Protein AF-A0A5C7JJX2-F1 (afdb_monomer)

Foldseek 3Di:
DLDFDPPLDDQDDWPWAFPFPPDAQPFDKAWFKFFDDWDWDQDPPPPRWIWIWTWIAGPVGGITITIQTQADPVDPCNVSSVVLSLSQLLLVLVQQVQDNVQSVPQDDLDPVRSSVSSVVSRPGRPWTKMAGWAAEPVSGTGGDSGPQRIHTHDPPDDDPRDYDPPPHHYNDDDPPDPDDDDDDDDDPPRD

Mean predicted aligned error: 11.62 Å

Solvent-accessible surface area (backbone atoms only — not comparable to full-atom values): 11876 Å² total; per-residue (Å²): 129,90,77,86,61,91,77,69,84,78,89,74,77,66,74,26,68,50,85,42,77,92,63,76,65,69,51,45,75,47,60,62,21,32,54,76,50,76,45,80,45,73,39,88,87,75,74,82,42,44,29,43,38,40,35,33,33,36,87,86,69,52,43,42,41,48,43,48,58,61,60,59,82,90,43,96,58,23,68,62,49,45,52,53,49,49,53,51,52,40,57,55,42,46,49,36,74,34,50,72,64,60,55,69,67,60,68,49,95,42,73,67,48,35,53,50,48,57,56,65,59,58,78,46,56,83,46,32,24,29,39,38,32,32,30,33,70,84,57,46,43,24,68,56,95,54,81,77,32,63,45,62,49,51,91,97,58,83,79,86,70,79,84,60,98,76,52,53,47,76,74,75,77,80,87,86,70,98,76,81,86,76,95,77,83,84,79,82,88,79,124

Sequence (191 aa):
MFSVNQEVSFEGRTSNIIDAPRVEANKGIFMNCSLKKVIWEESKEGSGNYVLNFYFEDSEGNTFKHTEWQPDPARDDFEKKFNNMNLRVGHILTKFGVSEAACKSNKGATLQEFMQNYISLLTDYSQKVNLKITLNDKNYSVFTPYLGFIEKYEEGKTSNLRVGNKEKIKSTKADSNPADLGSSAIPESIL

Structure (mmCIF, N/CA/C/O backbone):
data_AF-A0A5C7JJX2-F1
#
_entry.id   AF-A0A5C7JJX2-F1
#
loop_
_atom_site.group_PDB
_atom_site.id
_atom_site.type_symbol
_atom_site.label_atom_id
_atom_site.label_alt_id
_atom_site.label_comp_id
_atom_site.label_asym_id
_atom_site.label_entity_id
_atom_site.label_seq_id
_atom_site.pdbx_PDB_ins_code
_atom_site.Cartn_x
_atom_site.Cartn_y
_atom_site.Cartn_z
_atom_site.occupancy
_atom_site.B_iso_or_equiv
_atom_site.auth_seq_id
_atom_site.auth_comp_id
_atom_site.auth_asym_id
_atom_site.auth_atom_id
_atom_site.pdbx_PDB_model_num
ATOM 1 N N . MET A 1 1 ? -12.666 4.882 -9.731 1.00 35.28 1 MET A N 1
ATOM 2 C CA . MET A 1 1 ? -12.963 3.857 -8.702 1.00 35.28 1 MET A CA 1
ATOM 3 C C . MET A 1 1 ? -12.349 2.566 -9.205 1.00 35.28 1 MET A C 1
ATOM 5 O O . MET A 1 1 ? -12.808 2.059 -10.222 1.00 35.28 1 MET A O 1
ATOM 9 N N . PHE A 1 2 ? -11.287 2.068 -8.566 1.00 38.12 2 PHE A N 1
ATOM 10 C CA . PHE A 1 2 ? -10.757 0.744 -8.894 1.00 38.12 2 PHE A CA 1
ATOM 11 C C . PHE A 1 2 ? -11.862 -0.285 -8.636 1.00 38.12 2 PHE A C 1
ATOM 13 O O . PHE A 1 2 ? -12.294 -0.446 -7.494 1.00 38.12 2 PHE A O 1
ATOM 20 N N . SER A 1 3 ? -12.382 -0.897 -9.702 1.00 33.06 3 SER A N 1
ATOM 21 C CA . SER A 1 3 ? -13.458 -1.880 -9.584 1.00 33.06 3 SER A CA 1
ATOM 22 C C . SER A 1 3 ? -12.931 -3.134 -8.896 1.00 33.06 3 SER A C 1
ATOM 24 O O . SER A 1 3 ? -11.864 -3.645 -9.236 1.00 33.06 3 SER A O 1
ATOM 26 N N . VAL A 1 4 ? -13.680 -3.614 -7.906 1.00 36.03 4 VAL A N 1
ATOM 27 C CA . VAL A 1 4 ? -13.399 -4.863 -7.198 1.00 36.03 4 VAL A CA 1
ATOM 28 C C . VAL A 1 4 ? -13.898 -6.006 -8.078 1.00 36.03 4 VAL A C 1
ATOM 30 O O . VAL A 1 4 ? -15.042 -6.425 -7.952 1.00 36.03 4 VAL A O 1
ATOM 33 N N . ASN A 1 5 ? -13.061 -6.493 -8.992 1.00 35.38 5 ASN A N 1
ATOM 34 C CA . ASN A 1 5 ? -13.331 -7.747 -9.694 1.00 35.38 5 ASN A CA 1
ATOM 35 C C . ASN A 1 5 ? -12.585 -8.880 -8.989 1.00 35.38 5 ASN A C 1
ATOM 37 O O . ASN A 1 5 ? -11.377 -8.805 -8.776 1.00 35.38 5 ASN A O 1
ATOM 41 N N . GLN A 1 6 ? -13.303 -9.953 -8.652 1.00 39.50 6 GLN A N 1
ATOM 42 C CA . GLN A 1 6 ? -12.719 -11.200 -8.136 1.00 39.50 6 GLN A CA 1
ATOM 43 C C . GLN A 1 6 ? -11.807 -11.909 -9.160 1.00 39.50 6 GLN A C 1
ATOM 45 O O . GLN A 1 6 ? -11.144 -12.880 -8.813 1.00 39.50 6 GLN A O 1
ATOM 50 N N . GLU A 1 7 ? -11.722 -11.410 -10.397 1.00 35.69 7 GLU A N 1
ATOM 51 C CA . GLU A 1 7 ? -10.922 -11.971 -11.496 1.00 35.69 7 GLU A CA 1
ATOM 52 C C . GLU A 1 7 ? -9.460 -11.496 -11.534 1.00 35.69 7 GLU A C 1
ATOM 54 O O . GLU A 1 7 ? -8.774 -11.631 -12.547 1.00 35.69 7 GLU A O 1
ATOM 59 N N . VAL A 1 8 ? -8.922 -10.976 -10.429 1.00 39.00 8 VAL A N 1
ATOM 60 C CA . VAL A 1 8 ? -7.468 -10.810 -10.310 1.00 39.00 8 VAL A CA 1
ATOM 61 C C . VAL A 1 8 ? -6.863 -12.179 -9.990 1.00 39.00 8 VAL A C 1
ATOM 63 O O . VAL A 1 8 ? -6.627 -12.519 -8.833 1.00 39.00 8 VAL A O 1
ATOM 66 N N . SER A 1 9 ? -6.653 -13.013 -11.010 1.00 33.47 9 SER A N 1
ATOM 67 C CA . SER A 1 9 ? -5.954 -14.294 -10.840 1.00 33.47 9 SER A CA 1
ATOM 68 C C . SER A 1 9 ? -4.536 -14.027 -10.324 1.00 33.47 9 SER A C 1
ATOM 70 O O . SER A 1 9 ? -3.784 -13.263 -10.941 1.00 33.47 9 SER A O 1
ATOM 72 N N . PHE A 1 10 ? -4.190 -14.636 -9.194 1.00 43.66 10 PHE A N 1
ATOM 73 C CA . PHE A 1 10 ? -2.963 -14.364 -8.461 1.00 43.66 10 PHE A CA 1
ATOM 74 C C . PHE A 1 10 ? -2.176 -15.651 -8.194 1.00 43.66 10 PHE A C 1
ATOM 76 O O . PHE A 1 10 ? -2.696 -16.589 -7.599 1.00 43.66 10 PHE A O 1
ATOM 83 N N . GLU A 1 11 ? -0.900 -15.618 -8.584 1.00 34.59 11 GLU A N 1
ATOM 84 C CA . GLU A 1 11 ? 0.168 -16.570 -8.232 1.00 34.59 11 GLU A CA 1
ATOM 85 C C . GLU A 1 11 ? 1.455 -15.808 -7.838 1.00 34.59 11 GLU A C 1
ATOM 87 O O . GLU A 1 11 ? 2.580 -16.185 -8.178 1.00 34.59 11 GLU A O 1
ATOM 92 N N . GLY A 1 12 ? 1.312 -14.642 -7.201 1.00 32.97 12 GLY A N 1
ATOM 93 C CA . GLY A 1 12 ? 2.442 -13.904 -6.631 1.00 32.97 12 GLY A CA 1
ATOM 94 C C . GLY A 1 12 ? 2.775 -14.411 -5.226 1.00 32.97 12 GLY A C 1
ATOM 95 O O . GLY A 1 12 ? 1.918 -14.933 -4.520 1.00 32.97 12 GLY A O 1
ATOM 96 N N . ARG A 1 13 ? 4.020 -14.255 -4.779 1.00 36.66 13 ARG A N 1
ATOM 97 C CA . ARG A 1 13 ? 4.344 -14.401 -3.355 1.00 36.66 13 ARG A CA 1
ATOM 98 C C . ARG A 1 13 ? 4.099 -13.051 -2.693 1.00 36.66 13 ARG A C 1
ATOM 100 O O . ARG A 1 13 ? 4.695 -12.070 -3.102 1.00 36.66 13 ARG A O 1
ATOM 107 N N . THR A 1 14 ? 3.237 -12.997 -1.686 1.00 40.31 14 THR A N 1
ATOM 108 C CA . THR A 1 14 ? 3.192 -11.887 -0.726 1.00 40.31 14 THR A CA 1
ATOM 109 C C . THR A 1 14 ? 3.694 -12.430 0.606 1.00 40.31 14 THR A C 1
ATOM 111 O O . THR A 1 14 ? 2.952 -13.129 1.302 1.00 40.31 14 THR A O 1
ATOM 114 N N . SER A 1 15 ? 4.957 -12.181 0.960 1.00 41.41 15 SER A N 1
ATOM 115 C CA . SER A 1 15 ? 5.401 -12.368 2.346 1.00 41.41 15 SER A CA 1
ATOM 116 C C . SER A 1 15 ? 4.928 -11.153 3.164 1.00 41.41 15 SER A C 1
ATOM 118 O O . SER A 1 15 ? 5.456 -10.045 3.090 1.00 41.41 15 SER A O 1
ATOM 120 N N . ASN A 1 16 ? 3.818 -11.352 3.874 1.00 49.94 16 ASN A N 1
ATOM 121 C CA . ASN A 1 16 ? 3.178 -10.359 4.736 1.00 49.94 16 ASN A CA 1
ATOM 122 C C . ASN A 1 16 ? 3.460 -10.749 6.190 1.00 49.94 16 ASN A C 1
ATOM 124 O O . ASN A 1 16 ? 2.561 -11.193 6.897 1.00 49.94 16 ASN A O 1
ATOM 128 N N . ILE A 1 17 ? 4.727 -10.708 6.613 1.00 45.25 17 ILE A N 1
ATOM 129 C CA . ILE A 1 17 ? 5.073 -10.995 8.011 1.00 45.25 17 ILE A CA 1
ATOM 130 C C . ILE A 1 17 ? 4.806 -9.734 8.834 1.00 45.25 17 ILE A C 1
ATOM 132 O O . ILE A 1 17 ? 5.442 -8.700 8.620 1.00 45.25 17 ILE A O 1
ATOM 136 N N . ILE A 1 18 ? 3.843 -9.841 9.747 1.00 51.56 18 ILE A N 1
ATOM 137 C CA . ILE A 1 18 ? 3.532 -8.855 10.782 1.00 51.56 18 ILE A CA 1
ATOM 138 C C . ILE A 1 18 ? 4.560 -9.040 11.909 1.00 51.56 18 ILE A C 1
ATOM 140 O O . ILE A 1 18 ? 4.567 -10.093 12.542 1.00 51.56 18 ILE A O 1
ATOM 144 N N . ASP A 1 19 ? 5.403 -8.038 12.180 1.00 44.12 19 ASP A N 1
ATOM 145 C CA . ASP A 1 19 ? 6.306 -8.006 13.351 1.00 44.12 19 ASP A CA 1
ATOM 146 C C . ASP A 1 19 ? 5.550 -7.577 14.630 1.00 44.12 19 ASP A C 1
ATOM 148 O O . ASP A 1 19 ? 6.046 -6.819 15.463 1.00 44.12 19 ASP A O 1
ATOM 152 N N . ALA A 1 20 ? 4.313 -8.048 14.797 1.00 38.19 20 ALA A N 1
ATOM 153 C CA . ALA A 1 20 ? 3.607 -7.922 16.064 1.00 38.19 20 ALA A CA 1
ATOM 154 C C . ALA A 1 20 ? 4.164 -8.978 17.034 1.00 38.19 20 ALA A C 1
ATOM 156 O O . ALA A 1 20 ? 4.522 -10.080 16.592 1.00 38.19 20 ALA A O 1
ATOM 157 N N . PRO A 1 21 ? 4.227 -8.702 18.355 1.00 32.38 21 PRO A N 1
ATOM 158 C CA . PRO A 1 21 ? 4.438 -9.761 19.333 1.00 32.38 21 PRO A CA 1
ATOM 159 C C . PRO A 1 21 ? 3.463 -10.890 19.012 1.00 32.38 21 PRO A C 1
ATOM 161 O O . PRO A 1 21 ? 2.348 -10.629 18.571 1.00 32.38 21 PRO A O 1
ATOM 164 N N . ARG A 1 22 ? 3.939 -12.128 19.165 1.00 35.62 22 ARG A N 1
ATOM 165 C CA . ARG A 1 22 ? 3.340 -13.408 18.753 1.00 35.62 22 ARG A CA 1
ATOM 166 C C . ARG A 1 22 ? 2.010 -13.702 19.476 1.00 35.62 22 ARG A C 1
ATOM 168 O O . ARG A 1 22 ? 1.851 -14.745 20.097 1.00 35.62 22 ARG A O 1
ATOM 175 N N . VAL A 1 23 ? 1.088 -12.751 19.426 1.00 35.72 23 VAL A N 1
ATOM 176 C CA . VAL A 1 23 ? -0.303 -12.818 19.829 1.00 35.72 23 VAL A CA 1
ATOM 177 C C . VAL A 1 23 ? -0.996 -13.542 18.688 1.00 35.72 23 VAL A C 1
ATOM 179 O O . VAL A 1 23 ? -0.843 -13.189 17.519 1.00 35.72 23 VAL A O 1
ATOM 182 N N . GLU A 1 24 ? -1.643 -14.642 19.033 1.00 39.19 24 GLU A N 1
ATOM 183 C CA . GLU A 1 24 ? -2.369 -15.526 18.133 1.00 39.19 24 GLU A CA 1
ATOM 184 C C . GLU A 1 24 ? -3.070 -14.776 16.992 1.00 39.19 24 GLU A C 1
ATOM 186 O O . GLU A 1 24 ? -3.831 -13.853 17.236 1.00 39.19 24 GLU A O 1
ATOM 191 N N . ALA A 1 25 ? -2.815 -15.195 15.748 1.00 50.66 25 ALA A N 1
ATOM 192 C CA . ALA A 1 25 ? -3.714 -15.085 14.596 1.00 50.66 25 ALA A CA 1
ATOM 193 C C . ALA A 1 25 ? -4.746 -13.930 14.622 1.00 50.66 25 ALA A C 1
ATOM 195 O O . ALA A 1 25 ? -5.950 -14.179 14.504 1.00 50.66 25 ALA A O 1
ATOM 196 N N . ASN A 1 26 ? -4.299 -12.671 14.726 1.00 65.25 26 ASN A N 1
ATOM 197 C CA . ASN A 1 26 ? -5.197 -11.515 14.694 1.00 65.25 26 ASN A CA 1
ATOM 198 C C . ASN A 1 26 ? -5.691 -11.255 13.257 1.00 65.25 26 ASN A C 1
ATOM 200 O O . ASN A 1 26 ? -5.262 -10.326 12.572 1.00 65.25 26 ASN A O 1
ATOM 204 N N . LYS A 1 27 ? -6.581 -12.122 12.768 1.00 78.81 27 LYS A N 1
ATOM 205 C CA . LYS A 1 27 ? -7.443 -11.818 11.624 1.00 78.81 27 LYS A CA 1
ATOM 206 C C . LYS A 1 27 ? -8.480 -10.798 12.072 1.00 78.81 27 LYS A C 1
ATOM 208 O O . LYS A 1 27 ? -9.017 -10.906 13.172 1.00 78.81 27 LYS A O 1
ATOM 213 N N . GLY A 1 28 ? -8.824 -9.855 11.212 1.00 85.94 28 GLY A N 1
ATOM 214 C CA . GLY A 1 28 ? -9.792 -8.839 11.588 1.00 85.94 28 GLY A CA 1
ATOM 215 C C . GLY A 1 28 ? -9.695 -7.577 10.761 1.00 85.94 28 GLY A C 1
ATOM 216 O O . GLY A 1 28 ? -8.992 -7.511 9.751 1.00 85.94 28 GLY A O 1
ATOM 217 N N . ILE A 1 29 ? -10.451 -6.587 11.215 1.00 88.94 29 ILE A N 1
ATOM 218 C CA . ILE A 1 29 ? -10.392 -5.223 10.713 1.00 88.94 29 ILE A CA 1
ATOM 219 C C . ILE A 1 29 ? -9.746 -4.389 11.808 1.00 88.94 29 ILE A C 1
ATOM 221 O O . ILE A 1 29 ? -10.285 -4.293 12.907 1.00 88.94 29 ILE A O 1
ATOM 225 N N . PHE A 1 30 ? -8.607 -3.797 11.489 1.00 90.62 30 PHE A N 1
ATOM 226 C CA . PHE A 1 30 ? -7.881 -2.889 12.362 1.00 90.62 30 PHE A CA 1
ATOM 227 C C . PHE A 1 30 ? -8.216 -1.481 11.925 1.00 90.62 30 PHE A C 1
ATOM 229 O O . PHE A 1 30 ? -8.070 -1.139 10.752 1.00 90.62 30 PHE A O 1
ATOM 236 N N . MET A 1 31 ? -8.753 -0.696 12.845 1.00 90.94 31 MET A N 1
ATOM 237 C CA . MET A 1 31 ? -9.234 0.643 12.539 1.00 90.94 31 MET A CA 1
ATOM 238 C C . MET A 1 31 ? -8.182 1.687 12.892 1.00 90.94 31 MET A C 1
ATOM 240 O O . MET A 1 31 ? -7.311 1.440 13.723 1.00 90.94 31 MET A O 1
ATOM 244 N N . ASN A 1 32 ? -8.316 2.885 12.310 1.00 94.00 32 ASN A N 1
ATOM 245 C CA . ASN A 1 32 ? -7.552 4.062 12.740 1.00 94.00 32 ASN A CA 1
ATOM 246 C C . ASN A 1 32 ? -6.019 3.882 12.606 1.00 94.00 32 ASN A C 1
ATOM 248 O O . ASN A 1 32 ? -5.246 4.459 13.372 1.00 94.00 32 ASN A O 1
ATOM 252 N N . CYS A 1 33 ? -5.570 3.096 11.626 1.00 94.31 33 CYS A N 1
ATOM 253 C CA . CYS A 1 33 ? -4.156 2.847 11.372 1.00 94.31 33 CYS A CA 1
ATOM 254 C C . CYS A 1 33 ? -3.515 4.023 10.628 1.00 94.31 33 CYS A C 1
ATOM 256 O O . CYS A 1 33 ? -4.116 4.604 9.724 1.00 94.31 33 CYS A O 1
ATOM 258 N N . SER A 1 34 ? -2.271 4.344 10.969 1.00 96.06 34 SER A N 1
ATOM 259 C CA . SER A 1 34 ? -1.465 5.375 10.307 1.00 96.06 34 SER A CA 1
ATOM 260 C C . SER A 1 34 ? -0.361 4.725 9.480 1.00 96.06 34 SER A C 1
ATOM 262 O O . SER A 1 34 ? 0.280 3.786 9.950 1.00 96.06 34 SER A O 1
ATOM 264 N N . LEU A 1 35 ? -0.104 5.234 8.273 1.00 96.38 35 LEU A N 1
ATOM 265 C CA . LEU A 1 35 ? 1.073 4.847 7.493 1.00 96.38 35 LEU A CA 1
ATOM 266 C C . LEU A 1 35 ? 2.301 5.546 8.082 1.00 96.38 35 LEU A C 1
ATOM 268 O O . LEU A 1 35 ? 2.371 6.769 8.119 1.00 96.38 35 LEU A O 1
ATOM 272 N N . LYS A 1 36 ? 3.269 4.770 8.560 1.00 94.25 36 LYS A N 1
ATOM 273 C CA . LYS A 1 36 ? 4.484 5.279 9.208 1.00 94.25 36 LYS A CA 1
ATOM 274 C C . LYS A 1 36 ? 5.634 5.444 8.235 1.00 94.25 36 LYS A C 1
ATOM 276 O O . LYS A 1 36 ? 6.437 6.360 8.381 1.00 94.25 36 LYS A O 1
ATOM 281 N N . LYS A 1 37 ? 5.755 4.519 7.282 1.00 93.25 37 LYS A N 1
ATOM 282 C CA . LYS A 1 37 ? 6.895 4.477 6.368 1.00 93.25 37 LYS A CA 1
ATOM 283 C C . LYS A 1 37 ? 6.565 3.691 5.107 1.00 93.25 37 LYS A C 1
ATOM 285 O O . LYS A 1 37 ? 5.868 2.680 5.180 1.00 93.25 37 LYS A O 1
ATOM 290 N N . VAL A 1 38 ? 7.128 4.124 3.983 1.00 94.44 38 VAL A N 1
ATOM 291 C CA . VAL A 1 38 ? 7.195 3.342 2.744 1.00 94.44 38 VAL A CA 1
ATOM 292 C C . VAL A 1 38 ? 8.653 3.232 2.315 1.00 94.44 38 VAL A C 1
ATOM 294 O O . VAL A 1 38 ? 9.380 4.223 2.360 1.00 94.44 38 VAL A O 1
ATOM 297 N N . ILE A 1 39 ? 9.106 2.029 1.963 1.00 91.81 39 ILE A N 1
ATOM 298 C CA . ILE A 1 39 ? 10.506 1.767 1.603 1.00 91.81 39 ILE A CA 1
ATOM 299 C C . ILE A 1 39 ? 10.564 0.884 0.369 1.00 91.81 39 ILE A C 1
ATOM 301 O O . ILE A 1 39 ? 9.915 -0.157 0.334 1.00 91.81 39 ILE A O 1
ATOM 305 N N . TRP A 1 40 ? 11.393 1.278 -0.594 1.00 91.25 40 TRP A N 1
ATOM 306 C CA . TRP A 1 40 ? 11.880 0.398 -1.649 1.00 91.25 40 TRP A CA 1
ATOM 307 C C . TRP A 1 40 ? 13.267 -0.120 -1.265 1.00 91.25 40 TRP A C 1
ATOM 309 O O . TRP A 1 40 ? 14.201 0.674 -1.139 1.00 91.25 40 TRP A O 1
ATOM 319 N N . GLU A 1 41 ? 13.400 -1.422 -1.028 1.00 89.56 41 GLU A N 1
ATOM 320 C CA . GLU A 1 41 ? 14.656 -2.042 -0.587 1.00 89.56 41 GLU A CA 1
ATOM 321 C C . GLU A 1 41 ? 14.823 -3.457 -1.143 1.00 89.56 41 GLU A C 1
ATOM 323 O O . GLU A 1 41 ? 13.864 -4.082 -1.592 1.00 89.56 41 GLU A O 1
ATOM 328 N N . GLU A 1 42 ? 16.050 -3.972 -1.108 1.00 87.06 42 GLU A N 1
ATOM 329 C CA . GLU A 1 42 ? 16.319 -5.367 -1.442 1.00 87.06 42 GLU A CA 1
ATOM 330 C C . GLU A 1 42 ? 15.719 -6.301 -0.379 1.00 87.06 42 GLU A C 1
ATOM 332 O O . GLU A 1 42 ? 15.793 -6.053 0.830 1.00 87.06 42 GLU A O 1
ATOM 337 N N . SER A 1 43 ? 15.110 -7.399 -0.824 1.00 81.94 43 SER A N 1
ATOM 338 C CA . SER A 1 43 ? 14.508 -8.382 0.063 1.00 81.94 43 SER A CA 1
ATOM 339 C C . SER A 1 43 ? 15.566 -9.134 0.863 1.00 81.94 43 SER A C 1
ATOM 341 O O . SER A 1 43 ? 16.403 -9.857 0.323 1.00 81.94 43 SER A O 1
ATOM 343 N N . LYS A 1 44 ? 15.440 -9.068 2.189 1.00 71.38 44 LYS A N 1
ATOM 344 C CA . LYS A 1 44 ? 16.280 -9.817 3.137 1.00 71.38 44 LYS A CA 1
ATOM 345 C C . LYS A 1 44 ? 16.019 -11.328 3.130 1.00 71.38 44 LYS A C 1
ATOM 347 O O . LYS A 1 44 ? 16.756 -12.069 3.769 1.00 71.38 44 LYS A O 1
ATOM 352 N N . GLU A 1 45 ? 14.996 -11.799 2.413 1.00 65.75 45 GLU A N 1
ATOM 353 C CA . GLU A 1 45 ? 14.663 -13.228 2.297 1.00 65.75 45 GLU A CA 1
ATOM 354 C C . GLU A 1 45 ? 15.549 -13.978 1.279 1.00 65.75 45 GLU A C 1
ATOM 356 O O . GLU A 1 45 ? 15.261 -15.119 0.925 1.00 65.75 45 GLU A O 1
ATOM 361 N N . GLY A 1 46 ? 16.639 -13.360 0.807 1.00 52.59 46 GLY A N 1
ATOM 362 C CA . GLY A 1 46 ? 17.702 -14.045 0.061 1.00 52.59 46 GLY A CA 1
ATOM 363 C C . GLY A 1 46 ? 17.380 -14.347 -1.403 1.00 52.59 46 GLY A C 1
ATOM 364 O O . GLY A 1 46 ? 18.054 -15.164 -2.018 1.00 52.59 46 GLY A O 1
ATOM 365 N N . SER A 1 47 ? 16.353 -13.705 -1.967 1.00 60.66 47 SER A N 1
ATOM 366 C CA . SER A 1 47 ? 15.957 -13.905 -3.370 1.00 60.66 47 SER A CA 1
ATOM 367 C C . SER A 1 47 ? 16.577 -12.906 -4.356 1.00 60.66 47 SER A C 1
ATOM 369 O O . SER A 1 47 ? 16.338 -13.039 -5.550 1.00 60.66 47 SER A O 1
ATOM 371 N N . GLY A 1 48 ? 17.318 -11.895 -3.878 1.00 61.75 48 GLY A N 1
ATOM 372 C CA . GLY A 1 48 ? 17.872 -10.806 -4.703 1.00 61.75 48 GLY A CA 1
ATOM 373 C C . GLY A 1 48 ? 16.823 -9.857 -5.305 1.00 61.75 48 GLY A C 1
ATOM 374 O O . GLY A 1 48 ? 17.165 -8.928 -6.029 1.00 61.75 48 GLY A O 1
ATOM 375 N N . ASN A 1 49 ? 15.537 -10.080 -5.019 1.00 75.56 49 ASN A N 1
ATOM 376 C CA . ASN A 1 49 ? 14.445 -9.249 -5.516 1.00 75.56 49 ASN A CA 1
ATOM 377 C C . ASN A 1 49 ? 14.241 -8.026 -4.625 1.00 75.56 49 ASN A C 1
ATOM 379 O O . ASN A 1 49 ? 14.355 -8.125 -3.403 1.00 75.56 49 ASN A O 1
ATOM 383 N N . TYR A 1 50 ? 13.846 -6.901 -5.214 1.00 86.00 50 TYR A N 1
ATOM 384 C CA . TYR A 1 50 ? 13.422 -5.731 -4.454 1.00 86.00 50 TYR A CA 1
ATOM 385 C C . TYR A 1 50 ? 11.951 -5.827 -4.032 1.00 86.00 50 TYR A C 1
ATOM 387 O O . TYR A 1 50 ? 11.126 -6.500 -4.662 1.00 86.00 50 TYR A O 1
ATOM 395 N N . VAL A 1 51 ? 11.622 -5.139 -2.943 1.00 88.69 51 VAL A N 1
ATOM 396 C CA . VAL A 1 51 ? 10.278 -5.064 -2.372 1.00 88.69 51 VAL A CA 1
ATOM 397 C C . VAL A 1 51 ? 9.903 -3.628 -2.030 1.00 88.69 51 VAL A C 1
ATOM 399 O O . VAL A 1 51 ? 10.734 -2.840 -1.574 1.00 88.69 51 VAL A O 1
ATOM 402 N N . LEU A 1 52 ? 8.623 -3.305 -2.217 1.00 90.56 52 LEU A N 1
ATOM 403 C CA . LEU A 1 52 ? 8.007 -2.078 -1.728 1.00 90.56 52 LEU A CA 1
ATOM 404 C C . LEU A 1 52 ? 7.226 -2.404 -0.453 1.00 90.56 52 LEU A C 1
ATOM 406 O O . LEU A 1 52 ? 6.180 -3.054 -0.494 1.00 90.56 52 LEU A O 1
ATOM 410 N N . ASN A 1 53 ? 7.751 -1.952 0.680 1.00 91.19 53 ASN A N 1
ATOM 411 C CA . ASN A 1 53 ? 7.179 -2.178 2.000 1.00 91.19 53 ASN A CA 1
ATOM 412 C C . ASN A 1 53 ? 6.363 -0.967 2.450 1.00 91.19 53 ASN A C 1
ATOM 414 O O . ASN A 1 53 ? 6.884 0.146 2.474 1.00 91.19 53 ASN A O 1
ATOM 418 N N . PHE A 1 54 ? 5.126 -1.197 2.885 1.00 93.44 54 PHE A N 1
ATOM 419 C CA . PHE A 1 54 ? 4.281 -0.220 3.570 1.00 93.44 54 PHE A CA 1
ATOM 420 C C . PHE A 1 54 ? 4.141 -0.624 5.036 1.00 93.44 54 PHE A C 1
ATOM 422 O O . PHE A 1 54 ? 3.668 -1.722 5.336 1.00 93.44 54 PHE A O 1
ATOM 429 N N . TYR A 1 55 ? 4.537 0.266 5.941 1.00 92.88 55 TYR A N 1
ATOM 430 C CA . TYR A 1 55 ? 4.482 0.049 7.383 1.00 92.88 55 TYR A CA 1
ATOM 431 C C . TYR A 1 55 ? 3.346 0.860 7.985 1.00 92.88 55 TYR A C 1
ATOM 433 O O . TYR A 1 55 ? 3.352 2.088 7.901 1.00 92.88 55 TYR A O 1
ATOM 441 N N . PHE A 1 56 ? 2.405 0.179 8.623 1.00 94.00 56 PHE A N 1
ATOM 442 C CA . PHE A 1 56 ? 1.282 0.781 9.325 1.00 94.00 56 PHE A CA 1
ATOM 443 C C . PHE A 1 56 ? 1.373 0.510 10.822 1.00 94.00 56 PHE A C 1
ATOM 445 O O . PHE A 1 56 ? 1.988 -0.464 11.248 1.00 94.00 56 PHE A O 1
ATOM 452 N N . GLU A 1 57 ? 0.713 1.349 11.606 1.00 91.38 57 GLU A N 1
ATOM 453 C CA . GLU A 1 57 ? 0.571 1.183 13.051 1.00 91.38 57 GLU A CA 1
ATOM 454 C C . GLU A 1 57 ? -0.837 1.608 13.464 1.00 91.38 57 GLU A C 1
ATOM 456 O O . GLU A 1 57 ? -1.332 2.627 12.970 1.00 91.38 57 GLU A O 1
ATOM 461 N N . ASP A 1 58 ? -1.493 0.846 14.332 1.00 88.88 58 ASP A N 1
ATOM 462 C CA . ASP A 1 58 ? -2.769 1.245 14.930 1.00 88.88 58 ASP A CA 1
ATOM 463 C C . ASP A 1 58 ? -2.583 2.047 16.231 1.00 88.88 58 ASP A C 1
ATOM 465 O O . ASP A 1 58 ? -1.470 2.301 16.688 1.00 88.88 58 ASP A O 1
ATOM 469 N N . SER A 1 59 ? -3.690 2.484 16.834 1.00 83.75 59 SER A N 1
ATOM 470 C CA . SER A 1 59 ? -3.660 3.224 18.103 1.00 83.75 59 SER A CA 1
ATOM 471 C C . SER A 1 59 ? -3.218 2.390 19.309 1.00 83.75 59 SER A C 1
ATOM 473 O O . SER A 1 59 ? -2.944 2.963 20.360 1.00 83.75 59 SER A O 1
ATOM 475 N N . GLU A 1 60 ? -3.174 1.066 19.178 1.00 82.56 60 GLU A N 1
ATOM 476 C CA . GLU A 1 60 ? -2.741 0.134 20.224 1.00 82.56 60 GLU A CA 1
ATOM 477 C C . GLU A 1 60 ? -1.240 -0.190 20.114 1.00 82.56 60 GLU A C 1
ATOM 479 O O . GLU A 1 60 ? -0.691 -0.890 20.963 1.00 82.56 60 GLU A O 1
ATOM 484 N N . GLY A 1 61 ? -0.557 0.348 19.096 1.00 81.06 61 GLY A N 1
ATOM 485 C CA . GLY A 1 61 ? 0.860 0.112 18.834 1.00 81.06 61 GLY A CA 1
ATOM 486 C C . GLY A 1 61 ? 1.139 -1.183 18.067 1.00 81.06 61 GLY A C 1
ATOM 487 O O . GLY A 1 61 ? 2.303 -1.566 17.928 1.00 81.06 61 GLY A O 1
ATOM 488 N N . ASN A 1 62 ? 0.111 -1.861 17.545 1.00 83.75 62 ASN A N 1
ATOM 489 C CA . ASN A 1 62 ? 0.315 -3.003 16.661 1.00 83.75 62 ASN A CA 1
ATOM 490 C C . ASN A 1 62 ? 0.853 -2.503 15.323 1.00 83.75 62 ASN A C 1
ATOM 492 O O . ASN A 1 62 ? 0.300 -1.577 14.727 1.00 83.75 62 ASN A O 1
ATOM 496 N N . THR A 1 63 ? 1.914 -3.139 14.829 1.00 87.06 63 THR A N 1
ATOM 497 C CA . THR A 1 63 ? 2.519 -2.793 13.542 1.00 87.06 63 THR A CA 1
ATOM 498 C C . THR A 1 63 ? 2.109 -3.786 12.465 1.00 87.06 63 THR A C 1
ATOM 500 O O . THR A 1 63 ? 2.013 -4.986 12.709 1.00 87.06 63 THR A O 1
ATOM 503 N N . PHE A 1 64 ? 1.885 -3.293 11.250 1.00 88.44 64 PHE A N 1
ATOM 504 C CA . PHE A 1 64 ? 1.512 -4.101 10.092 1.00 88.44 64 PHE A CA 1
ATOM 505 C C . PHE A 1 64 ? 2.437 -3.778 8.930 1.00 88.44 64 PHE A C 1
ATOM 507 O O . PHE A 1 64 ? 2.699 -2.610 8.645 1.00 88.44 64 PHE A O 1
ATOM 514 N N . LYS A 1 65 ? 2.898 -4.809 8.222 1.00 88.81 65 LYS A N 1
ATOM 515 C CA . LYS A 1 65 ? 3.736 -4.657 7.033 1.00 88.81 65 LYS A CA 1
ATOM 516 C C . LYS A 1 65 ? 3.046 -5.276 5.826 1.00 88.81 65 LYS A C 1
ATOM 518 O O . LYS A 1 65 ? 2.775 -6.478 5.819 1.00 88.81 65 LYS A O 1
ATOM 523 N N . HIS A 1 66 ? 2.766 -4.454 4.820 1.00 89.81 66 HIS A N 1
ATOM 524 C CA . HIS A 1 66 ? 2.316 -4.907 3.505 1.00 89.81 66 HIS A CA 1
ATOM 525 C C . HIS A 1 66 ? 3.490 -4.864 2.535 1.00 89.81 66 HIS A C 1
ATOM 527 O O . HIS A 1 66 ? 4.122 -3.817 2.390 1.00 89.81 66 HIS A O 1
ATOM 533 N N . THR A 1 67 ? 3.765 -5.987 1.877 1.00 88.88 67 THR A N 1
ATOM 534 C CA . THR A 1 67 ? 4.922 -6.139 0.990 1.00 88.88 67 THR A CA 1
ATOM 535 C C . THR A 1 67 ? 4.453 -6.373 -0.441 1.00 88.88 67 THR A C 1
ATOM 537 O O . THR A 1 67 ? 3.811 -7.386 -0.732 1.00 88.88 67 THR A O 1
ATOM 540 N N . GLU A 1 68 ? 4.830 -5.485 -1.355 1.00 89.06 68 GLU A N 1
ATOM 541 C CA . GLU A 1 68 ? 4.704 -5.710 -2.794 1.00 89.06 68 GLU A CA 1
ATOM 542 C C . GLU A 1 68 ? 6.047 -6.154 -3.368 1.00 89.06 68 GLU A C 1
ATOM 544 O O . GLU A 1 68 ? 7.060 -5.470 -3.231 1.00 89.06 68 GLU A O 1
ATOM 549 N N . TRP A 1 69 ? 6.052 -7.325 -3.997 1.00 86.44 69 TRP A N 1
ATOM 550 C CA . TRP A 1 69 ? 7.256 -7.934 -4.545 1.00 86.44 69 TRP A CA 1
ATOM 551 C C . TRP A 1 69 ? 7.451 -7.523 -5.991 1.00 86.44 69 TRP A C 1
ATOM 553 O O . TRP A 1 69 ? 6.507 -7.611 -6.781 1.00 86.44 69 TRP A O 1
ATOM 563 N N . GLN A 1 70 ? 8.684 -7.157 -6.343 1.00 85.94 70 GLN A N 1
ATOM 564 C CA . GLN A 1 70 ? 9.086 -7.022 -7.734 1.00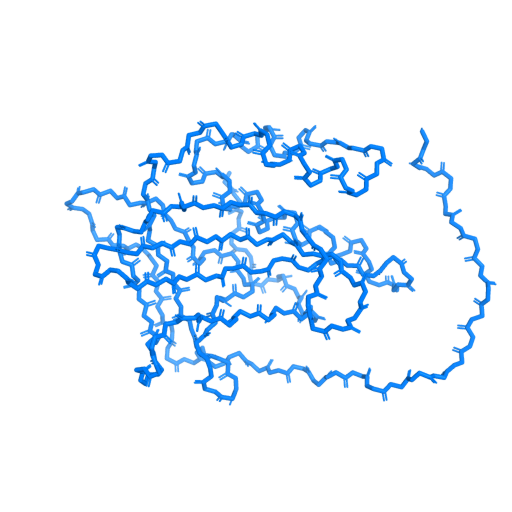 85.94 70 GLN A CA 1
ATOM 565 C C . GLN A 1 70 ? 8.738 -8.308 -8.502 1.00 85.94 70 GLN A C 1
ATOM 567 O O . GLN A 1 70 ? 9.215 -9.386 -8.134 1.00 85.94 70 GLN A O 1
ATOM 572 N N . PRO A 1 71 ? 7.924 -8.224 -9.568 1.00 84.69 71 PRO A N 1
ATOM 573 C CA . PRO A 1 71 ? 7.743 -9.341 -10.477 1.00 84.69 71 PRO A CA 1
ATOM 574 C C . PRO A 1 71 ? 9.054 -9.633 -11.207 1.00 84.69 71 PRO A C 1
ATOM 576 O O . PRO A 1 71 ? 9.751 -8.710 -11.626 1.00 84.69 71 PRO A O 1
ATOM 579 N N . ASP A 1 72 ? 9.364 -10.913 -11.371 1.00 85.56 72 ASP A N 1
ATOM 580 C CA . ASP A 1 72 ? 10.534 -11.367 -12.121 1.00 85.56 72 ASP A CA 1
ATOM 581 C C . ASP A 1 72 ? 10.320 -11.132 -13.633 1.00 85.56 72 ASP A C 1
ATOM 583 O O . ASP A 1 72 ? 9.376 -11.708 -14.190 1.00 85.56 72 ASP A O 1
ATOM 587 N N . PRO A 1 73 ? 11.153 -10.299 -14.294 1.00 85.44 73 PRO A N 1
ATOM 588 C CA . PRO A 1 73 ? 11.041 -10.001 -15.723 1.00 85.44 73 PRO A CA 1
ATOM 589 C C . PRO A 1 73 ? 11.203 -11.215 -16.639 1.00 85.44 73 PRO A C 1
ATOM 591 O O . PRO A 1 73 ? 10.744 -11.167 -17.775 1.00 85.44 73 PRO A O 1
ATOM 594 N N . ALA A 1 74 ? 11.844 -12.290 -16.171 1.00 87.25 74 ALA A N 1
ATOM 595 C CA . ALA A 1 74 ? 12.055 -13.502 -16.959 1.00 87.25 74 ALA A CA 1
ATOM 596 C C . ALA A 1 74 ? 10.816 -14.413 -17.020 1.00 87.25 74 ALA A C 1
ATOM 598 O O . ALA A 1 74 ? 10.843 -15.441 -17.691 1.00 87.25 74 ALA A O 1
ATOM 599 N N . ARG A 1 75 ? 9.735 -14.078 -16.304 1.00 84.88 75 ARG A N 1
ATOM 600 C CA . ARG A 1 75 ? 8.513 -14.886 -16.285 1.00 84.88 75 ARG A CA 1
ATOM 601 C C . ARG A 1 75 ? 7.563 -14.518 -17.419 1.00 84.88 75 ARG A C 1
ATOM 603 O O . ARG A 1 75 ? 7.241 -13.348 -17.606 1.00 84.88 75 ARG A O 1
ATOM 610 N N . ASP A 1 76 ? 6.954 -15.536 -18.020 1.00 89.56 76 ASP A N 1
ATOM 611 C CA . ASP A 1 76 ? 5.906 -15.384 -19.042 1.00 89.56 76 ASP A CA 1
ATOM 612 C C . ASP A 1 76 ? 4.676 -14.587 -18.556 1.00 89.56 76 ASP A C 1
ATOM 614 O O . ASP A 1 76 ? 3.941 -14.004 -19.349 1.00 89.56 76 ASP A O 1
ATOM 618 N N . ASP A 1 77 ? 4.432 -14.544 -17.239 1.00 87.62 77 ASP A N 1
ATOM 619 C CA . ASP A 1 77 ? 3.321 -13.818 -16.610 1.00 87.62 77 ASP A CA 1
ATOM 620 C C . ASP A 1 77 ? 3.716 -12.446 -16.025 1.00 87.62 77 ASP A C 1
ATOM 622 O O . ASP A 1 77 ? 2.940 -11.860 -15.255 1.00 87.62 77 ASP A O 1
ATOM 626 N N . PHE A 1 78 ? 4.897 -11.920 -16.377 1.00 86.38 78 PHE A N 1
ATOM 627 C CA . PHE A 1 78 ? 5.449 -10.677 -15.830 1.00 86.38 78 PHE A CA 1
ATOM 628 C C . PHE A 1 78 ? 4.475 -9.497 -15.926 1.00 86.38 78 PHE A C 1
ATOM 630 O O . PHE A 1 78 ? 4.138 -8.905 -14.899 1.00 86.38 78 PHE A O 1
ATOM 637 N N . GLU A 1 79 ? 3.969 -9.179 -17.122 1.00 87.06 79 GLU A N 1
ATOM 638 C CA . GLU A 1 79 ? 3.096 -8.013 -17.340 1.00 87.06 79 GLU A CA 1
ATOM 639 C C . GLU A 1 79 ? 1.843 -8.068 -16.467 1.00 87.06 79 GLU A C 1
ATOM 641 O O . GLU A 1 79 ? 1.435 -7.089 -15.842 1.00 87.06 79 GLU A O 1
ATOM 646 N N . LYS A 1 80 ? 1.245 -9.255 -16.368 1.00 87.25 80 LYS A N 1
ATOM 647 C CA . LYS A 1 80 ? 0.064 -9.499 -15.547 1.00 87.25 80 LYS A CA 1
ATOM 648 C C . LYS A 1 80 ? 0.368 -9.293 -14.065 1.00 87.25 80 LYS A C 1
ATOM 650 O O . LYS A 1 80 ? -0.408 -8.648 -13.357 1.00 87.25 80 LYS A O 1
ATOM 655 N N . LYS A 1 81 ? 1.496 -9.815 -13.578 1.00 85.50 81 LYS A N 1
ATOM 656 C CA . LYS A 1 81 ? 1.930 -9.632 -12.185 1.00 85.50 81 LYS A CA 1
ATOM 657 C C . LYS A 1 81 ? 2.252 -8.177 -11.873 1.00 85.50 81 LYS A C 1
ATOM 659 O O . LYS A 1 81 ? 1.832 -7.683 -10.825 1.00 85.50 81 LYS A O 1
ATOM 664 N N . PHE A 1 82 ? 2.924 -7.497 -12.792 1.00 86.69 82 PHE A N 1
ATOM 665 C CA . PHE A 1 82 ? 3.249 -6.082 -12.696 1.00 86.69 82 PHE A CA 1
ATOM 666 C C . PHE A 1 82 ? 1.991 -5.213 -12.648 1.00 86.69 82 PHE A C 1
ATOM 668 O O . PHE A 1 82 ? 1.834 -4.406 -11.733 1.00 86.69 82 PHE A O 1
ATOM 675 N N . ASN A 1 83 ? 1.028 -5.453 -13.537 1.00 87.12 83 ASN A N 1
ATOM 676 C CA . ASN A 1 83 ? -0.254 -4.750 -13.535 1.00 87.12 83 ASN A CA 1
ATOM 677 C C . ASN A 1 83 ? -1.030 -4.966 -12.229 1.00 87.12 83 ASN A C 1
ATOM 679 O O . ASN A 1 83 ? -1.552 -4.013 -11.650 1.00 87.12 83 ASN A O 1
ATOM 683 N N . ASN A 1 84 ? -1.059 -6.195 -11.712 1.00 86.12 84 ASN A N 1
ATOM 684 C CA . ASN A 1 84 ? -1.730 -6.496 -10.448 1.00 86.12 84 ASN A CA 1
ATOM 685 C C . ASN A 1 84 ? -1.070 -5.797 -9.252 1.00 86.12 84 ASN A C 1
ATOM 687 O O . ASN A 1 84 ? -1.770 -5.273 -8.385 1.00 86.12 84 ASN A O 1
ATOM 691 N N . MET A 1 85 ? 0.262 -5.771 -9.208 1.00 88.62 85 MET A N 1
ATOM 692 C CA . MET A 1 85 ? 1.017 -5.007 -8.215 1.00 88.62 85 MET A CA 1
ATOM 693 C C . MET A 1 85 ? 0.689 -3.512 -8.310 1.00 88.62 85 MET A C 1
ATOM 695 O O . MET A 1 85 ? 0.343 -2.907 -7.299 1.00 88.62 85 MET A O 1
ATOM 699 N N . ASN A 1 86 ? 0.691 -2.929 -9.510 1.00 88.94 86 ASN A N 1
ATOM 700 C CA . ASN A 1 86 ? 0.376 -1.511 -9.710 1.00 88.94 86 ASN A CA 1
ATOM 701 C C . ASN A 1 86 ? -1.042 -1.152 -9.263 1.00 88.94 86 ASN A C 1
ATOM 703 O O . ASN A 1 86 ? -1.252 -0.105 -8.650 1.00 88.94 86 ASN A O 1
ATOM 707 N N . LEU A 1 87 ? -2.019 -2.027 -9.514 1.00 89.50 87 LEU A N 1
ATOM 708 C CA . LEU A 1 87 ? -3.382 -1.843 -9.018 1.00 89.50 87 LEU A CA 1
ATOM 709 C C . LEU 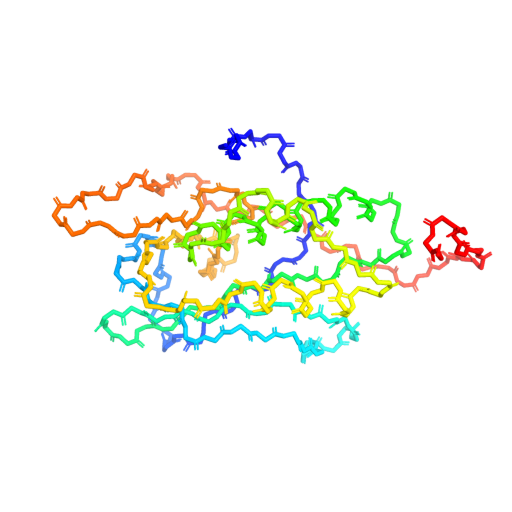A 1 87 ? -3.430 -1.827 -7.486 1.00 89.50 87 LEU A C 1
ATOM 711 O O . LEU A 1 87 ? -4.124 -0.986 -6.916 1.00 89.50 87 LEU A O 1
ATOM 715 N N . ARG A 1 88 ? -2.688 -2.714 -6.810 1.00 91.25 88 ARG A N 1
ATOM 716 C CA . ARG A 1 88 ? -2.626 -2.747 -5.339 1.00 91.25 88 ARG A CA 1
ATOM 717 C C . ARG A 1 88 ? -1.903 -1.537 -4.761 1.00 91.25 88 ARG A C 1
ATOM 719 O O . ARG A 1 88 ? -2.444 -0.903 -3.857 1.00 91.25 88 ARG A O 1
ATOM 726 N N . VAL A 1 89 ? -0.745 -1.175 -5.313 1.00 92.19 89 VAL A N 1
ATOM 727 C CA . VAL A 1 89 ? -0.002 0.028 -4.914 1.00 92.19 89 VAL A CA 1
ATOM 728 C C . VAL A 1 89 ? -0.888 1.257 -5.090 1.00 92.19 89 VAL A C 1
ATOM 730 O O . VAL A 1 89 ? -1.170 1.947 -4.115 1.00 92.19 89 VAL A O 1
ATOM 733 N N . GLY A 1 90 ? -1.441 1.476 -6.286 1.00 92.12 90 GLY A N 1
ATOM 734 C CA . GLY A 1 90 ? -2.354 2.588 -6.549 1.00 92.12 90 GLY A CA 1
ATOM 735 C C . GLY A 1 90 ? -3.564 2.601 -5.609 1.00 92.12 90 GLY A C 1
ATOM 736 O O . GLY A 1 90 ? -3.958 3.662 -5.124 1.00 92.12 90 GLY A O 1
ATOM 737 N N . HIS A 1 91 ? -4.124 1.435 -5.280 1.00 92.50 91 HIS A N 1
ATOM 738 C CA . HIS A 1 91 ? -5.218 1.326 -4.318 1.00 92.50 91 HIS A CA 1
ATOM 739 C C . HIS A 1 91 ? -4.827 1.808 -2.915 1.00 92.50 91 HIS A C 1
ATOM 741 O O . HIS A 1 91 ? -5.614 2.543 -2.317 1.00 92.50 91 HIS A O 1
ATOM 747 N N . ILE A 1 92 ? -3.629 1.469 -2.424 1.00 94.50 92 ILE A N 1
ATOM 748 C CA . ILE A 1 92 ? -3.090 1.997 -1.159 1.00 94.50 92 ILE A CA 1
ATOM 749 C C . ILE A 1 92 ? -2.922 3.513 -1.265 1.00 94.50 92 ILE A C 1
ATOM 751 O O . ILE A 1 92 ? -3.495 4.244 -0.460 1.00 94.50 92 ILE A O 1
ATOM 755 N N . LEU A 1 93 ? -2.206 3.995 -2.286 1.00 94.62 93 LEU A N 1
ATOM 756 C CA . LEU A 1 93 ? -1.872 5.414 -2.453 1.00 94.62 93 LEU A CA 1
ATOM 757 C C . LEU A 1 93 ? -3.112 6.318 -2.468 1.00 94.62 93 LEU A C 1
ATOM 759 O O . LEU A 1 93 ? -3.118 7.378 -1.844 1.00 94.62 93 LEU A O 1
ATOM 763 N N . THR A 1 94 ? -4.207 5.877 -3.097 1.00 94.75 94 THR A N 1
ATOM 764 C CA . THR A 1 94 ? -5.460 6.658 -3.110 1.00 94.75 94 THR A CA 1
ATOM 765 C C . THR A 1 94 ? -6.092 6.872 -1.735 1.00 94.75 94 THR A C 1
ATOM 767 O O . THR A 1 94 ? -6.904 7.787 -1.557 1.00 94.75 94 THR A O 1
ATOM 770 N N . LYS A 1 95 ? -5.735 6.064 -0.731 1.00 95.19 95 LYS A N 1
ATOM 771 C CA . LYS A 1 95 ? -6.186 6.272 0.653 1.00 95.19 95 LYS A CA 1
ATOM 772 C C . LYS A 1 95 ? -5.422 7.400 1.340 1.00 95.19 95 LYS A C 1
ATOM 774 O O . LYS A 1 95 ? -5.973 8.020 2.240 1.00 95.19 95 LYS A O 1
ATOM 779 N N . PHE A 1 96 ? -4.252 7.746 0.813 1.00 95.44 96 PHE A N 1
ATOM 780 C CA . PHE A 1 96 ? -3.364 8.807 1.285 1.00 95.44 96 PHE A CA 1
ATOM 781 C C . PHE A 1 96 ? -3.388 10.041 0.367 1.00 95.44 96 PHE A C 1
ATOM 783 O O . PHE A 1 96 ? -2.410 10.763 0.237 1.00 95.44 96 PHE A O 1
ATOM 790 N N . GLY A 1 97 ? -4.516 10.283 -0.312 1.00 91.31 97 GLY A N 1
ATOM 791 C CA . GLY A 1 97 ? -4.741 11.521 -1.071 1.00 91.31 97 GLY A CA 1
ATOM 792 C C . GLY A 1 97 ? -4.143 11.554 -2.481 1.00 91.31 97 GLY A C 1
ATOM 793 O O . GLY A 1 97 ? -4.421 12.490 -3.227 1.00 91.31 97 GLY A O 1
ATOM 794 N N . VAL A 1 98 ? -3.407 10.521 -2.897 1.00 93.69 98 VAL A N 1
ATOM 795 C CA . VAL A 1 98 ? -2.901 10.421 -4.273 1.00 93.69 98 VAL A CA 1
ATOM 796 C C . VAL A 1 98 ? -4.063 10.163 -5.232 1.00 93.69 98 VAL A C 1
ATOM 798 O O . VAL A 1 98 ? -4.892 9.282 -5.004 1.00 93.69 98 VAL A O 1
ATOM 801 N N . SER A 1 99 ? -4.160 10.924 -6.321 1.00 92.62 99 SER A N 1
ATOM 802 C CA . SER A 1 99 ? -5.246 10.725 -7.283 1.00 92.62 99 SER A CA 1
ATOM 803 C C . SER A 1 99 ? -5.038 9.459 -8.122 1.00 92.62 99 SER A C 1
ATOM 805 O O . SER A 1 99 ? -3.917 9.087 -8.462 1.00 92.62 99 SER A O 1
ATOM 807 N N . GLU A 1 100 ? -6.137 8.815 -8.528 1.00 89.31 100 GLU A N 1
ATOM 808 C CA . GLU A 1 100 ? -6.084 7.667 -9.448 1.00 89.31 100 GLU A CA 1
ATOM 809 C C . GLU A 1 100 ? -5.389 8.041 -10.773 1.00 89.31 100 GLU A C 1
ATOM 811 O O . GLU A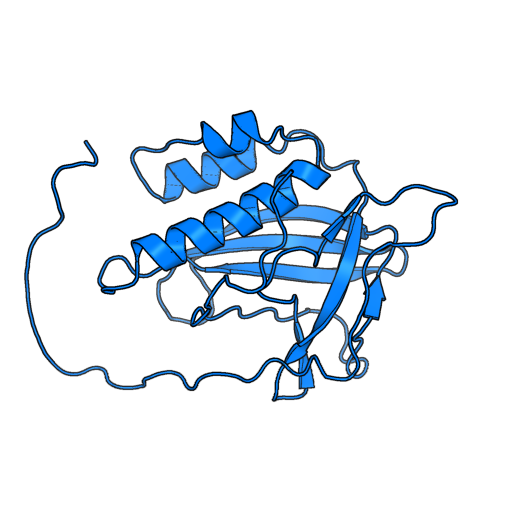 1 100 ? -4.656 7.233 -11.339 1.00 89.31 100 GLU A O 1
ATOM 816 N N . ALA A 1 101 ? -5.574 9.281 -11.239 1.00 89.38 101 ALA A N 1
ATOM 817 C CA . ALA A 1 101 ? -4.903 9.807 -12.423 1.00 89.38 101 ALA A CA 1
ATOM 818 C C . ALA A 1 101 ? -3.382 9.903 -12.229 1.00 89.38 101 ALA A C 1
ATOM 820 O O . ALA A 1 101 ? -2.641 9.473 -13.105 1.00 89.38 101 ALA A O 1
ATOM 821 N N . ALA A 1 102 ? -2.913 10.392 -11.076 1.00 88.88 102 ALA A N 1
ATOM 822 C CA . ALA A 1 102 ? -1.485 10.428 -10.761 1.00 88.88 102 ALA A CA 1
ATOM 823 C C . ALA A 1 102 ? -0.881 9.016 -10.724 1.00 88.88 102 ALA A C 1
ATOM 825 O O . ALA A 1 102 ? 0.177 8.791 -11.303 1.00 88.88 102 ALA A O 1
ATOM 826 N N . CYS A 1 103 ? -1.591 8.040 -10.143 1.00 87.19 103 CYS A N 1
ATOM 827 C CA . CYS A 1 103 ? -1.141 6.647 -10.134 1.00 87.19 103 CYS A CA 1
ATOM 828 C C . CYS A 1 103 ? -1.039 6.037 -11.543 1.00 87.19 103 CYS A C 1
ATOM 830 O O . CYS A 1 103 ? -0.118 5.265 -11.799 1.00 87.19 103 CYS A O 1
ATOM 832 N N . LYS A 1 104 ? -1.981 6.363 -12.442 1.00 85.12 104 LYS A N 1
ATOM 833 C CA . LYS A 1 104 ? -1.999 5.883 -13.839 1.00 85.12 104 LYS A CA 1
ATOM 834 C C . LYS A 1 104 ? -0.965 6.571 -14.725 1.00 85.12 104 LYS A C 1
ATOM 836 O O . LYS A 1 104 ? -0.471 5.961 -15.664 1.00 85.12 104 LYS A O 1
ATOM 841 N N . SER A 1 105 ? -0.655 7.829 -14.431 1.00 85.88 105 SER A N 1
ATOM 842 C CA . SER A 1 105 ? 0.366 8.603 -15.138 1.00 85.88 105 SER A CA 1
ATOM 843 C C . SER A 1 105 ? 1.782 8.317 -14.641 1.00 85.88 105 SER A C 1
ATOM 845 O O . SER A 1 105 ? 2.722 8.899 -15.181 1.00 85.88 105 SER A O 1
ATOM 847 N N . ASN A 1 106 ? 1.949 7.452 -13.630 1.00 85.44 106 ASN A N 1
ATOM 848 C CA . ASN A 1 106 ? 3.265 7.070 -13.140 1.00 85.44 106 ASN A CA 1
ATOM 849 C C . ASN A 1 106 ? 4.072 6.392 -14.254 1.00 85.44 106 ASN A C 1
ATOM 851 O O . ASN A 1 106 ? 3.583 5.493 -14.939 1.00 85.44 106 ASN A O 1
ATOM 855 N N . LYS A 1 107 ? 5.312 6.837 -14.427 1.00 79.12 107 LYS A N 1
ATOM 856 C CA . LYS A 1 107 ? 6.274 6.328 -15.406 1.00 79.12 107 LYS A CA 1
ATOM 857 C C . LYS A 1 107 ? 7.656 6.348 -14.765 1.00 79.12 107 LYS A C 1
ATOM 859 O O . LYS A 1 107 ? 7.901 7.158 -13.879 1.00 79.12 107 LYS A O 1
ATOM 864 N N . GLY A 1 108 ? 8.553 5.487 -15.216 1.00 77.88 108 GLY A N 1
ATOM 865 C CA . GLY A 1 108 ? 9.962 5.476 -14.826 1.00 77.88 108 GLY A CA 1
ATOM 866 C C . GLY A 1 108 ? 10.757 4.748 -15.900 1.00 77.88 108 GLY A C 1
ATOM 867 O O . GLY A 1 108 ? 10.214 3.828 -16.514 1.00 77.88 108 GLY A O 1
ATOM 868 N N . ALA A 1 109 ? 11.995 5.168 -16.157 1.00 72.75 109 ALA A N 1
ATOM 869 C CA . ALA A 1 109 ? 12.857 4.497 -17.132 1.00 72.75 109 ALA A CA 1
ATOM 870 C C . ALA A 1 109 ? 13.376 3.162 -16.580 1.00 72.75 109 ALA A C 1
ATOM 872 O O . ALA A 1 109 ? 13.654 2.230 -17.327 1.00 72.75 109 ALA A O 1
ATOM 873 N N . THR A 1 110 ? 13.446 3.047 -15.252 1.00 79.81 110 THR A N 1
ATOM 874 C CA . THR A 1 110 ? 13.732 1.799 -14.543 1.00 79.81 110 THR A CA 1
ATOM 875 C C . THR A 1 110 ? 12.618 1.463 -13.557 1.00 79.81 110 THR A C 1
ATOM 877 O O . THR A 1 110 ? 11.861 2.334 -13.122 1.00 79.81 110 THR A O 1
ATOM 880 N N . LEU A 1 111 ? 12.533 0.197 -13.139 1.00 79.31 111 LEU A N 1
ATOM 881 C CA . LEU A 1 111 ? 11.594 -0.198 -12.086 1.00 79.31 111 LEU A CA 1
ATOM 882 C C . LEU A 1 111 ? 11.859 0.553 -10.773 1.00 79.31 111 LEU A C 1
ATOM 884 O O . LEU A 1 111 ? 10.922 0.922 -10.070 1.00 79.31 111 LEU A O 1
ATOM 888 N N . GLN A 1 112 ? 13.130 0.798 -10.453 1.00 83.81 112 GLN A N 1
ATOM 889 C CA . GLN A 1 112 ? 13.507 1.564 -9.272 1.00 83.81 112 GLN A CA 1
ATOM 890 C C . GLN A 1 112 ? 12.949 2.988 -9.337 1.00 83.81 112 GLN A C 1
ATOM 892 O O . GLN A 1 112 ? 12.319 3.430 -8.380 1.00 83.81 112 GLN A O 1
ATOM 897 N N . GLU A 1 113 ? 13.128 3.687 -10.458 1.00 85.19 113 GLU A N 1
ATOM 898 C CA . GLU A 1 113 ? 12.546 5.020 -10.659 1.00 85.19 113 GLU A CA 1
ATOM 899 C C . GLU A 1 113 ? 11.023 4.981 -10.580 1.00 85.19 113 GLU A C 1
ATOM 901 O O . GLU A 1 113 ? 10.410 5.807 -9.909 1.00 85.19 113 GLU A O 1
ATOM 906 N N . PHE A 1 114 ? 10.406 3.981 -11.207 1.00 86.81 114 PHE A N 1
ATOM 907 C CA . PHE A 1 114 ? 8.962 3.803 -11.186 1.00 86.81 114 PHE A CA 1
ATOM 908 C C . PHE A 1 114 ? 8.419 3.647 -9.753 1.00 86.81 114 PHE A C 1
ATOM 910 O O . PHE A 1 114 ? 7.411 4.264 -9.401 1.00 86.81 114 PHE A O 1
ATOM 917 N N . MET A 1 115 ? 9.106 2.878 -8.901 1.00 87.69 115 MET A N 1
ATOM 918 C CA . MET A 1 115 ? 8.744 2.697 -7.490 1.00 87.69 115 MET A CA 1
ATOM 919 C C . MET A 1 115 ? 9.041 3.928 -6.637 1.00 87.69 115 MET A C 1
ATOM 921 O O . MET A 1 115 ? 8.224 4.306 -5.796 1.00 87.69 115 MET A O 1
ATOM 925 N N . GLN A 1 116 ? 10.172 4.594 -6.866 1.00 88.62 116 GLN A N 1
ATOM 926 C CA . GLN A 1 116 ? 10.496 5.843 -6.178 1.00 88.62 116 GLN A CA 1
ATOM 927 C C . GLN A 1 116 ? 9.499 6.955 -6.518 1.00 88.62 116 GLN A C 1
ATOM 929 O O . GLN A 1 116 ? 9.144 7.734 -5.635 1.00 88.62 116 GLN A O 1
ATOM 934 N N . ASN A 1 117 ? 8.968 6.980 -7.741 1.00 90.12 117 ASN A N 1
ATOM 935 C CA . ASN A 1 117 ? 7.913 7.912 -8.128 1.00 90.12 117 ASN A CA 1
ATOM 936 C C . ASN A 1 117 ? 6.600 7.650 -7.378 1.00 90.12 117 ASN A C 1
ATOM 938 O O . ASN A 1 117 ? 5.928 8.592 -6.971 1.00 90.12 117 ASN A O 1
ATOM 942 N N . TYR A 1 118 ? 6.248 6.394 -7.087 1.00 89.88 118 TYR A N 1
ATOM 943 C CA . TYR A 1 118 ? 5.111 6.123 -6.199 1.00 89.88 118 TYR A CA 1
ATOM 944 C C . TYR A 1 118 ? 5.333 6.638 -4.777 1.00 89.88 118 TYR A C 1
ATOM 946 O O . TYR A 1 118 ? 4.407 7.178 -4.171 1.00 89.88 118 TYR A O 1
ATOM 954 N N . ILE A 1 119 ? 6.550 6.496 -4.251 1.00 90.94 119 ILE A N 1
ATOM 955 C CA . ILE A 1 119 ? 6.901 7.012 -2.924 1.00 90.94 119 ILE A CA 1
ATOM 956 C C . ILE A 1 119 ? 6.859 8.544 -2.914 1.00 90.94 119 ILE A C 1
ATOM 958 O O . ILE A 1 119 ? 6.369 9.124 -1.951 1.00 90.94 119 ILE A O 1
ATOM 962 N N . SER A 1 120 ? 7.312 9.212 -3.979 1.00 91.56 120 SER A N 1
ATOM 963 C CA . SER A 1 120 ? 7.301 10.678 -4.058 1.00 91.56 120 SER A CA 1
ATOM 964 C C . SER A 1 120 ? 5.894 11.267 -4.201 1.00 91.56 120 SER A C 1
ATOM 966 O O . SER A 1 120 ? 5.650 12.380 -3.736 1.00 91.56 120 SER A O 1
ATOM 968 N N . LEU A 1 121 ? 4.944 10.517 -4.774 1.00 91.00 121 LEU A N 1
ATOM 969 C CA . LEU A 1 121 ? 3.527 10.892 -4.796 1.00 91.00 121 LEU A CA 1
ATOM 970 C C . LEU A 1 121 ? 2.895 10.904 -3.393 1.00 91.00 121 LEU A C 1
ATOM 972 O O . LEU A 1 121 ? 1.910 11.613 -3.183 1.00 91.00 121 LEU A O 1
ATOM 976 N N . LEU A 1 122 ? 3.439 10.145 -2.434 1.00 91.00 122 LEU A N 1
ATOM 977 C CA . LEU A 1 122 ? 2.998 10.168 -1.038 1.00 91.00 122 LEU A CA 1
ATOM 978 C C . LEU A 1 122 ? 3.573 11.382 -0.315 1.00 91.00 122 LEU A C 1
ATOM 980 O O . LEU A 1 122 ? 4.638 11.323 0.298 1.00 91.00 122 LEU A O 1
ATOM 984 N N . THR A 1 123 ? 2.831 12.481 -0.353 1.00 88.06 123 THR A N 1
ATOM 985 C CA . THR A 1 123 ? 3.185 13.715 0.360 1.00 88.06 123 THR A CA 1
ATOM 986 C C . THR A 1 123 ? 2.475 13.856 1.705 1.00 88.06 123 THR A C 1
ATOM 988 O O . THR A 1 123 ? 2.956 14.586 2.568 1.00 88.06 123 THR A O 1
ATOM 991 N N . ASP A 1 124 ? 1.367 13.140 1.912 1.00 87.62 124 ASP A N 1
ATOM 992 C CA . ASP A 1 124 ? 0.560 13.200 3.130 1.00 87.62 124 ASP A CA 1
ATOM 993 C C . ASP A 1 124 ? 0.433 11.821 3.798 1.00 87.62 124 ASP A C 1
ATOM 995 O O . ASP A 1 124 ? -0.243 10.918 3.305 1.00 87.62 124 ASP A O 1
ATOM 999 N N . TYR A 1 125 ? 1.065 11.684 4.964 1.00 90.50 125 TYR A N 1
ATOM 1000 C CA . TYR A 1 125 ? 1.002 10.497 5.824 1.00 90.50 125 TYR A CA 1
ATOM 1001 C C . TYR A 1 125 ? 0.005 10.658 6.985 1.00 90.50 125 TYR A C 1
ATOM 1003 O O . TYR A 1 125 ? -0.147 9.746 7.796 1.00 90.50 125 TYR A O 1
ATOM 1011 N N . SER A 1 126 ? -0.670 11.809 7.096 1.00 92.19 126 SER A N 1
ATOM 1012 C CA . SER A 1 126 ? -1.608 12.096 8.190 1.00 92.19 126 SER A CA 1
ATOM 1013 C C . SER A 1 126 ? -2.939 11.358 8.048 1.00 92.19 126 SER A C 1
ATOM 1015 O O . SER A 1 126 ? -3.650 11.165 9.038 1.00 92.19 126 SER A O 1
ATOM 1017 N N . GLN A 1 127 ? -3.270 10.926 6.826 1.00 94.56 127 GLN A N 1
ATOM 1018 C CA . GLN A 1 127 ? -4.474 10.151 6.561 1.00 94.56 127 GLN A CA 1
ATOM 1019 C C . GLN A 1 127 ? -4.436 8.830 7.326 1.00 94.56 127 GLN A C 1
ATOM 1021 O O . GLN A 1 127 ? -3.415 8.144 7.395 1.00 94.56 127 GLN A O 1
ATOM 1026 N N . LYS A 1 128 ? -5.592 8.453 7.863 1.00 95.75 128 LYS A N 1
ATOM 1027 C CA . LYS A 1 128 ? -5.764 7.191 8.571 1.00 95.75 128 LYS A CA 1
ATOM 1028 C C . LYS A 1 128 ? -6.589 6.220 7.751 1.00 95.75 128 LYS A C 1
ATOM 1030 O O . LYS A 1 128 ? -7.427 6.616 6.938 1.00 95.75 128 LYS A O 1
ATOM 1035 N N . VAL A 1 129 ? -6.359 4.936 7.975 1.00 96.06 129 VAL A N 1
ATOM 1036 C CA . VAL A 1 129 ? -6.968 3.852 7.206 1.00 96.06 129 VAL A CA 1
ATOM 1037 C C . VAL A 1 129 ? -7.469 2.737 8.112 1.00 96.06 129 VAL A C 1
ATOM 1039 O O . VAL A 1 129 ? -6.944 2.526 9.202 1.00 96.06 129 VAL A O 1
ATOM 1042 N N . ASN A 1 130 ? -8.475 2.008 7.642 1.00 94.50 130 ASN A N 1
ATOM 1043 C CA . ASN A 1 130 ? -8.817 0.702 8.192 1.00 94.50 130 ASN A CA 1
ATOM 1044 C C . ASN A 1 130 ? -8.110 -0.371 7.359 1.00 94.50 130 ASN A C 1
ATOM 1046 O O . ASN A 1 130 ? -8.089 -0.282 6.127 1.00 94.50 130 ASN A O 1
ATOM 1050 N N . LEU A 1 131 ? -7.556 -1.384 8.019 1.00 92.62 131 LEU A N 1
ATOM 1051 C CA . LEU A 1 131 ? -6.826 -2.490 7.410 1.00 92.62 131 LEU A CA 1
ATOM 1052 C C . LEU A 1 131 ? -7.568 -3.802 7.643 1.00 92.62 131 LEU A C 1
ATOM 1054 O O . LEU A 1 131 ? -7.958 -4.121 8.762 1.00 92.62 131 LEU A O 1
ATOM 1058 N N . LYS A 1 132 ? -7.721 -4.599 6.590 1.00 90.50 132 LYS A N 1
ATOM 1059 C CA . LYS A 1 132 ? -8.231 -5.967 6.656 1.00 90.50 132 LYS A CA 1
ATOM 1060 C C . LYS A 1 132 ? -7.062 -6.940 6.637 1.00 90.50 132 LYS A C 1
ATOM 1062 O O . LYS A 1 132 ? -6.354 -7.051 5.636 1.00 90.50 132 LYS A O 1
ATOM 1067 N N . ILE A 1 133 ? -6.945 -7.713 7.708 1.00 87.25 133 ILE A N 1
ATOM 1068 C CA . ILE A 1 133 ? -5.974 -8.796 7.836 1.00 87.25 133 ILE A CA 1
ATOM 1069 C C . ILE A 1 133 ? -6.719 -10.129 7.844 1.00 87.25 133 ILE A C 1
ATOM 1071 O O . ILE A 1 133 ? -7.715 -10.319 8.545 1.00 87.25 133 ILE A O 1
ATOM 1075 N N . THR A 1 134 ? -6.227 -11.059 7.038 1.00 84.44 134 THR A N 1
ATOM 1076 C CA . THR A 1 134 ? -6.770 -12.412 6.860 1.00 84.44 134 THR A CA 1
ATOM 1077 C C . THR A 1 134 ? -5.740 -13.451 7.286 1.00 84.44 134 THR A C 1
ATOM 1079 O O . THR A 1 134 ? -4.629 -13.094 7.669 1.00 84.44 134 THR A O 1
ATOM 1082 N N . LEU A 1 135 ? -6.089 -14.738 7.233 1.00 80.75 135 LEU A N 1
ATOM 1083 C CA . LEU A 1 135 ? -5.128 -15.816 7.462 1.00 80.75 135 LEU A CA 1
ATOM 1084 C C . LEU A 1 135 ? -4.766 -16.484 6.136 1.00 80.75 135 LEU A C 1
ATOM 1086 O O . LEU A 1 135 ? -5.629 -16.731 5.293 1.00 80.75 135 LEU A O 1
ATOM 1090 N N . ASN A 1 136 ? -3.496 -16.834 5.962 1.00 76.25 136 ASN A N 1
ATOM 1091 C CA . ASN A 1 136 ? -3.111 -17.789 4.926 1.00 76.25 136 ASN A CA 1
ATOM 1092 C C . ASN A 1 136 ? -3.364 -19.238 5.388 1.00 76.25 136 ASN A C 1
ATOM 1094 O O . ASN A 1 136 ? -3.730 -19.490 6.538 1.00 76.25 136 ASN A O 1
ATOM 1098 N N . ASP A 1 137 ? -3.137 -20.209 4.505 1.00 73.31 137 ASP A N 1
ATOM 1099 C CA . ASP A 1 137 ? -3.266 -21.645 4.810 1.00 73.31 137 ASP A CA 1
ATOM 1100 C C . ASP A 1 137 ? -2.475 -22.132 6.022 1.00 73.31 137 ASP A C 1
ATOM 1102 O O . ASP A 1 137 ? -2.860 -23.102 6.675 1.00 73.31 137 ASP A O 1
ATOM 1106 N N . LYS A 1 138 ? -1.363 -21.465 6.327 1.00 73.75 138 LYS A N 1
ATOM 1107 C CA . LYS A 1 138 ? -0.496 -21.788 7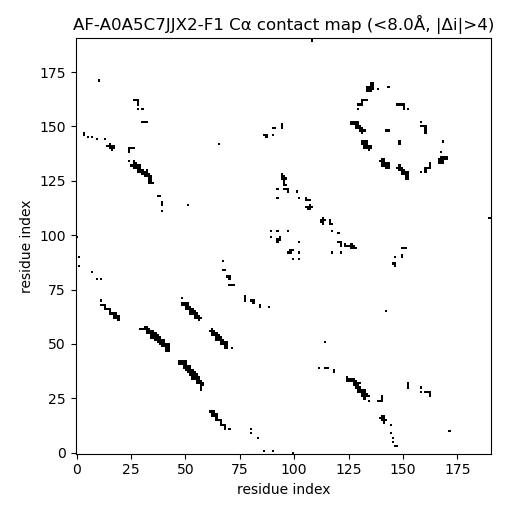.460 1.00 73.75 138 LYS A CA 1
ATOM 1108 C C . LYS A 1 138 ? -0.917 -21.054 8.741 1.00 73.75 138 LYS A C 1
ATOM 1110 O O . LYS A 1 138 ? -0.199 -21.096 9.731 1.00 73.75 138 LYS A O 1
ATOM 1115 N N . ASN A 1 139 ? -2.087 -20.411 8.729 1.00 70.25 139 ASN A N 1
ATOM 1116 C CA . ASN A 1 139 ? -2.640 -19.589 9.806 1.00 70.25 139 ASN A CA 1
ATOM 1117 C C . ASN A 1 139 ? -1.752 -18.396 10.207 1.00 70.25 139 ASN A C 1
ATOM 1119 O O . ASN A 1 139 ? -1.846 -17.919 11.335 1.00 70.25 139 ASN A O 1
ATOM 1123 N N . TYR A 1 140 ? -0.920 -17.889 9.294 1.00 75.56 140 TYR A N 1
ATOM 1124 C CA . TYR A 1 140 ? -0.251 -16.606 9.498 1.00 75.56 140 TYR A CA 1
ATOM 1125 C C . TYR A 1 140 ? -1.168 -15.466 9.073 1.00 75.56 140 TYR A C 1
ATOM 1127 O O . TYR A 1 140 ? -1.824 -15.548 8.030 1.00 75.56 140 TYR A O 1
ATOM 1135 N N . SER A 1 141 ? -1.176 -14.403 9.871 1.00 78.44 141 SER A N 1
ATOM 1136 C CA . SER A 1 141 ? -1.848 -13.150 9.549 1.00 78.44 141 SER A CA 1
ATOM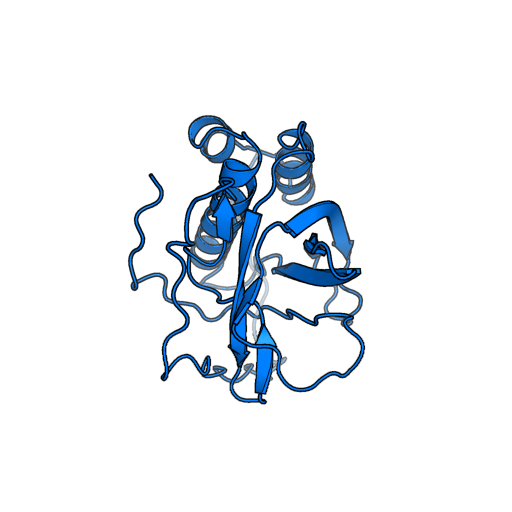 1137 C C . SER A 1 141 ? -1.188 -12.487 8.344 1.00 78.44 141 SER A C 1
ATOM 1139 O O . SER A 1 141 ? 0.020 -12.271 8.339 1.00 78.44 141 SER A O 1
ATOM 1141 N N . VAL A 1 142 ? -1.979 -12.183 7.317 1.00 81.81 142 VAL A N 1
ATOM 1142 C CA . VAL A 1 142 ? -1.521 -11.607 6.051 1.00 81.81 142 VAL A CA 1
ATOM 1143 C C . VAL A 1 142 ? -2.537 -10.604 5.507 1.00 81.81 142 VAL A C 1
ATOM 1145 O O . VAL A 1 142 ? -3.751 -10.764 5.677 1.00 81.81 142 VAL A O 1
ATOM 1148 N N . PHE A 1 143 ? -2.056 -9.604 4.771 1.00 84.44 143 PHE A N 1
ATOM 1149 C CA . PHE A 1 143 ? -2.913 -8.835 3.872 1.00 84.44 143 PHE A CA 1
ATOM 1150 C C . PHE A 1 143 ? -3.469 -9.744 2.772 1.00 84.44 143 PHE A C 1
ATOM 1152 O O . PHE A 1 143 ? -2.777 -10.648 2.293 1.00 84.44 143 PHE A O 1
ATOM 1159 N N . 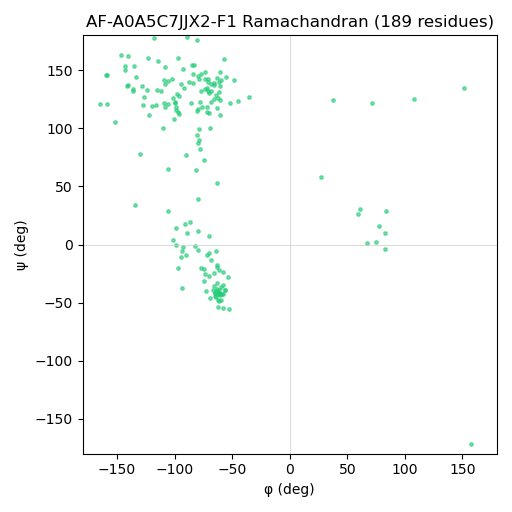THR A 1 144 ? -4.724 -9.514 2.379 1.00 80.69 144 THR A N 1
ATOM 1160 C CA . THR A 1 144 ? -5.306 -10.228 1.237 1.00 80.69 144 THR A CA 1
ATOM 1161 C C . THR A 1 144 ? -4.678 -9.733 -0.071 1.00 80.69 144 THR A C 1
ATOM 1163 O O . THR A 1 144 ? -4.469 -8.530 -0.227 1.00 80.69 144 THR A O 1
ATOM 1166 N N . PRO A 1 145 ? -4.385 -10.628 -1.033 1.00 70.56 145 PRO A N 1
ATOM 1167 C CA . PRO A 1 145 ? -3.811 -10.252 -2.325 1.00 70.56 145 PRO A CA 1
ATOM 1168 C C . PRO A 1 145 ? -4.817 -9.541 -3.245 1.00 70.56 145 PRO A C 1
ATOM 1170 O O . PRO A 1 145 ? -4.441 -9.047 -4.308 1.00 70.56 145 PRO A O 1
ATOM 1173 N N . TYR A 1 146 ? -6.097 -9.507 -2.868 1.00 79.00 146 TYR A N 1
ATOM 1174 C CA . TYR A 1 146 ? -7.162 -8.837 -3.612 1.00 79.00 146 TYR A CA 1
ATOM 1175 C C . TYR A 1 146 ? -7.373 -7.410 -3.117 1.00 79.00 146 TYR A C 1
ATOM 1177 O O . TYR A 1 146 ? -7.195 -7.137 -1.934 1.00 79.00 146 TYR A O 1
ATOM 1185 N N . LEU A 1 147 ? -7.831 -6.518 -4.000 1.00 85.12 147 LEU A N 1
ATOM 1186 C CA . LEU A 1 147 ? -8.252 -5.165 -3.620 1.00 85.12 147 LEU A CA 1
ATOM 1187 C C . LEU A 1 147 ? -9.358 -5.189 -2.552 1.00 85.12 147 LEU A C 1
ATOM 1189 O O . LEU A 1 147 ? -10.072 -6.178 -2.392 1.00 85.12 147 LEU A O 1
ATOM 1193 N N . GLY A 1 148 ? -9.520 -4.076 -1.831 1.00 85.31 148 GLY A N 1
ATOM 1194 C CA . GLY A 1 148 ? -10.475 -3.998 -0.720 1.00 85.31 148 GLY A CA 1
ATOM 1195 C C . GLY A 1 148 ? -9.918 -4.552 0.592 1.00 85.31 148 GLY A C 1
ATOM 1196 O O . GLY A 1 148 ? -10.670 -5.058 1.422 1.00 85.31 148 GLY A O 1
ATOM 1197 N N . PHE A 1 149 ? -8.598 -4.472 0.779 1.00 89.62 149 PHE A N 1
ATOM 1198 C CA . PHE A 1 149 ? -7.944 -4.724 2.065 1.00 89.62 149 PHE A CA 1
ATOM 1199 C C . PHE A 1 149 ? -7.696 -3.457 2.882 1.00 89.62 149 PHE A C 1
ATOM 1201 O O . PHE A 1 149 ? -7.311 -3.541 4.044 1.00 89.62 149 PHE A O 1
ATOM 1208 N N . ILE A 1 150 ? -7.880 -2.291 2.267 1.00 93.94 150 ILE A N 1
ATOM 1209 C CA . ILE A 1 150 ? -7.612 -0.992 2.865 1.00 93.94 150 ILE A CA 1
ATOM 1210 C C . ILE A 1 150 ? -8.704 -0.009 2.452 1.00 93.94 150 ILE A C 1
ATOM 1212 O O . ILE A 1 150 ? -9.119 0.060 1.292 1.00 93.94 150 ILE A O 1
ATOM 1216 N N . GLU A 1 151 ? -9.169 0.785 3.401 1.00 94.38 151 GLU A N 1
ATOM 1217 C CA . GLU A 1 151 ? -10.093 1.889 3.153 1.00 94.38 151 GLU A CA 1
ATOM 1218 C C . GLU A 1 151 ? -9.723 3.090 4.018 1.00 94.38 151 GLU A C 1
ATOM 1220 O O . GLU A 1 151 ? -9.000 2.947 5.000 1.00 94.38 151 GLU A O 1
ATOM 1225 N N . LYS A 1 152 ? -10.214 4.278 3.657 1.00 95.06 152 LYS A N 1
ATOM 1226 C CA . LYS A 1 152 ? -10.021 5.461 4.497 1.00 95.06 152 LYS A CA 1
ATOM 1227 C C . LYS A 1 152 ? -10.770 5.273 5.814 1.00 95.06 152 LYS A C 1
ATOM 1229 O O . LYS A 1 152 ? -11.904 4.798 5.813 1.00 95.06 152 LYS A O 1
ATOM 1234 N N . TYR A 1 153 ? -10.129 5.647 6.913 1.00 94.75 153 TYR A N 1
ATOM 1235 C CA . TYR A 1 153 ? -10.797 5.766 8.197 1.00 94.75 153 TYR A CA 1
ATOM 1236 C C . TYR A 1 153 ? -11.600 7.066 8.209 1.00 94.75 153 TYR A C 1
ATOM 1238 O O . TYR A 1 153 ? -11.088 8.127 7.853 1.00 94.75 153 TYR A O 1
ATOM 1246 N N . GLU A 1 154 ? -12.854 6.976 8.633 1.00 92.44 154 GLU A N 1
ATOM 1247 C CA . GLU A 1 154 ? -13.727 8.123 8.835 1.00 92.44 154 GLU A CA 1
ATOM 1248 C C . GLU A 1 154 ? -14.299 8.027 10.248 1.00 92.44 154 GLU A C 1
ATOM 1250 O O . GLU A 1 154 ? -14.940 7.036 10.605 1.00 92.44 154 GLU A O 1
ATOM 1255 N N . GLU A 1 155 ? -14.031 9.042 11.068 1.00 90.38 155 GLU A N 1
ATOM 1256 C CA . GLU A 1 155 ? -14.484 9.070 12.456 1.00 90.38 155 GLU A CA 1
ATOM 1257 C C . GLU A 1 155 ? -16.016 9.009 12.534 1.00 90.38 155 GLU A C 1
ATOM 1259 O O . GLU A 1 155 ? -16.731 9.640 11.753 1.00 90.38 155 GLU A O 1
ATOM 1264 N N . GLY A 1 156 ? -16.529 8.194 13.458 1.00 87.69 156 GLY A N 1
ATOM 1265 C CA . GLY A 1 156 ? -17.966 7.971 13.620 1.00 87.69 156 GLY A CA 1
ATOM 1266 C C . GLY A 1 156 ? -18.611 7.076 12.554 1.00 87.69 156 GLY A C 1
ATOM 1267 O O . GLY A 1 156 ? -19.819 6.846 12.625 1.00 87.69 156 GLY A O 1
ATOM 1268 N N . LYS A 1 157 ? -17.849 6.532 11.592 1.00 88.94 157 LYS A N 1
ATOM 1269 C CA . LYS A 1 157 ? -18.355 5.560 10.612 1.00 88.94 157 LYS A CA 1
ATOM 1270 C C . LYS A 1 157 ? -17.817 4.158 10.859 1.00 88.94 157 LYS A C 1
ATOM 1272 O O . LYS A 1 157 ? -16.649 3.945 11.173 1.00 88.94 157 LYS A O 1
ATOM 1277 N N . THR A 1 158 ? -18.686 3.174 10.656 1.00 85.38 158 THR A N 1
ATOM 1278 C CA . THR A 1 158 ? -18.293 1.764 10.641 1.00 85.38 158 THR A CA 1
ATOM 1279 C C . THR A 1 158 ? -17.548 1.427 9.356 1.00 85.38 158 THR A C 1
ATOM 1281 O O . THR A 1 158 ? -17.944 1.868 8.277 1.00 85.38 158 THR A O 1
ATOM 1284 N N . SER A 1 159 ? -16.529 0.576 9.466 1.00 88.00 159 SER A N 1
ATOM 1285 C CA . SER A 1 159 ? -15.779 0.078 8.315 1.00 88.00 159 SER A CA 1
ATOM 1286 C C . SER A 1 159 ? -16.667 -0.681 7.314 1.00 88.00 159 SER A C 1
ATOM 1288 O O . SER A 1 159 ? -17.5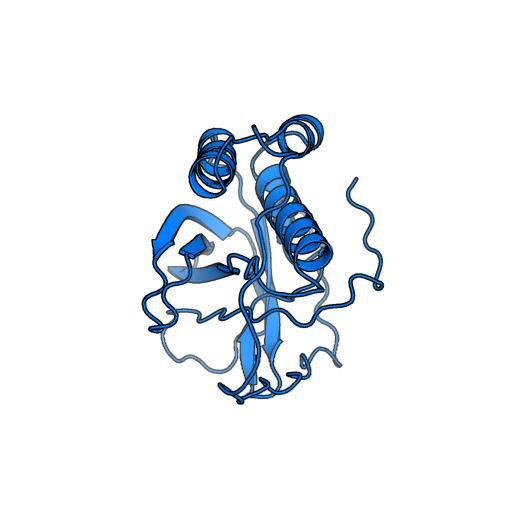51 -1.450 7.713 1.00 88.00 159 SER A O 1
ATOM 1290 N N . ASN A 1 160 ? -16.415 -0.514 6.010 1.00 88.56 160 ASN A N 1
ATOM 1291 C CA . ASN A 1 160 ? -17.058 -1.313 4.956 1.00 88.56 160 ASN A CA 1
ATOM 1292 C C . ASN A 1 160 ? -16.271 -2.583 4.620 1.00 88.56 160 ASN A C 1
ATOM 1294 O O . ASN A 1 160 ? -16.788 -3.452 3.913 1.00 88.56 160 ASN A O 1
ATOM 1298 N N . LEU A 1 161 ? -15.054 -2.732 5.149 1.00 87.31 161 LEU A N 1
ATOM 1299 C CA . LEU A 1 161 ? -14.294 -3.967 5.022 1.00 87.31 161 LEU A CA 1
ATOM 1300 C C . LEU A 1 161 ? -15.076 -5.121 5.662 1.00 87.31 161 LEU A C 1
ATOM 1302 O O . LEU A 1 161 ? -15.841 -4.957 6.618 1.00 87.31 161 LEU A O 1
ATOM 1306 N N . ARG A 1 162 ? -14.907 -6.320 5.111 1.00 82.38 162 ARG A N 1
ATOM 1307 C CA . ARG A 1 162 ? -15.529 -7.549 5.615 1.00 82.38 162 ARG A CA 1
ATOM 1308 C C . ARG A 1 162 ? -14.490 -8.656 5.612 1.00 82.38 162 ARG A C 1
ATOM 1310 O O . ARG A 1 162 ? -13.799 -8.822 4.609 1.00 82.38 162 ARG A O 1
ATOM 1317 N N . VAL A 1 163 ? -14.396 -9.413 6.702 1.00 75.06 163 VAL A N 1
ATOM 1318 C CA . VAL A 1 163 ? -13.583 -10.636 6.781 1.00 75.06 163 VAL A CA 1
ATOM 1319 C C . VAL A 1 163 ? -14.515 -11.822 6.571 1.00 75.06 163 VAL A C 1
ATOM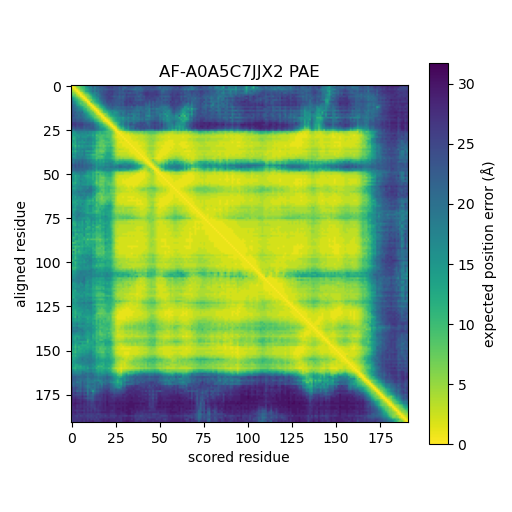 1321 O O . VAL A 1 163 ? -15.446 -12.033 7.346 1.00 75.06 163 VAL A O 1
ATOM 1324 N N . GLY A 1 164 ? -14.314 -12.567 5.489 1.00 64.75 164 GLY A N 1
ATOM 1325 C CA . GLY A 1 164 ? -15.146 -13.720 5.160 1.00 64.75 164 GLY A CA 1
ATOM 1326 C C . GLY A 1 164 ? -14.754 -14.961 5.966 1.00 64.75 164 GLY A C 1
ATOM 1327 O O . GLY A 1 164 ? -13.575 -15.234 6.174 1.00 64.75 164 GLY A O 1
ATOM 1328 N N . ASN A 1 165 ? -15.731 -15.795 6.341 1.00 53.56 165 ASN A N 1
ATOM 1329 C CA . ASN A 1 165 ? -15.482 -17.054 7.068 1.00 53.56 165 ASN A CA 1
ATOM 1330 C C . ASN A 1 165 ? -14.651 -18.089 6.277 1.00 53.56 165 ASN A C 1
ATOM 1332 O O . ASN A 1 165 ? -14.106 -19.015 6.871 1.00 53.56 165 ASN A O 1
ATOM 1336 N N . LYS A 1 166 ? -14.553 -17.942 4.947 1.00 51.78 166 LYS A N 1
ATOM 1337 C CA . LYS A 1 166 ? -13.797 -18.832 4.045 1.00 51.78 166 LYS A CA 1
ATOM 1338 C C . LYS A 1 166 ? -12.432 -18.275 3.623 1.00 51.78 166 LYS A C 1
ATOM 1340 O O . LYS A 1 166 ? -11.760 -18.899 2.810 1.00 51.78 166 LYS A O 1
ATOM 1345 N N . GLU A 1 167 ? -12.011 -17.126 4.145 1.00 51.84 167 GLU A N 1
ATOM 1346 C CA . GLU A 1 167 ? -10.749 -16.481 3.761 1.00 51.84 167 GLU A CA 1
ATOM 1347 C C . GLU A 1 167 ? -9.553 -17.112 4.497 1.00 51.84 167 GLU A C 1
ATOM 1349 O O . GLU A 1 167 ? -8.896 -16.478 5.318 1.00 51.84 167 GLU A O 1
ATOM 1354 N N . LYS A 1 168 ? -9.293 -18.396 4.215 1.00 49.53 168 LYS A N 1
ATOM 1355 C CA . LYS A 1 168 ? -7.940 -18.956 4.270 1.00 49.53 168 LYS A CA 1
ATOM 1356 C C . LYS A 1 168 ? -7.399 -18.911 2.851 1.00 49.53 168 LYS A C 1
ATOM 1358 O O . LYS A 1 168 ? -7.947 -19.566 1.964 1.00 49.53 168 LYS A O 1
ATOM 1363 N N . ILE A 1 169 ? -6.394 -18.074 2.616 1.00 50.97 169 ILE A N 1
ATOM 1364 C CA . ILE A 1 169 ? -5.787 -17.965 1.287 1.00 50.97 169 ILE A CA 1
ATOM 1365 C C . ILE A 1 169 ? -5.019 -19.255 1.020 1.00 50.97 169 ILE A C 1
ATOM 1367 O O . ILE A 1 169 ? -4.004 -19.505 1.683 1.00 50.97 169 ILE A O 1
ATOM 1371 N N . LYS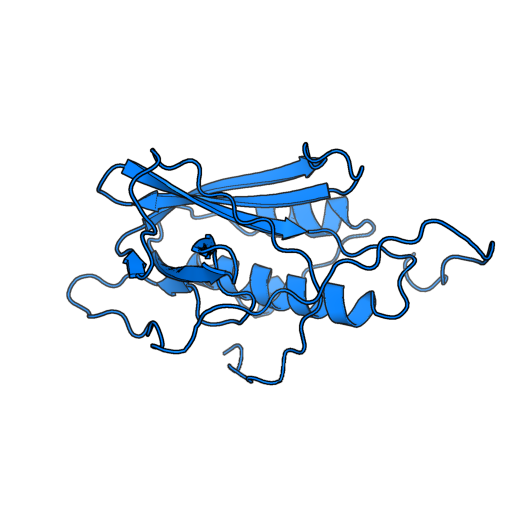 A 1 170 ? -5.504 -20.032 0.039 1.00 37.66 170 LYS A N 1
ATOM 1372 C CA . LYS A 1 170 ? -4.812 -21.231 -0.418 1.00 37.66 170 LYS A CA 1
ATOM 1373 C C . LYS A 1 170 ? -3.465 -20.864 -1.026 1.00 37.66 170 LYS A C 1
ATOM 1375 O O . LYS A 1 170 ? -3.437 -20.141 -2.017 1.00 37.66 170 LYS A O 1
ATOM 1380 N N . SER A 1 171 ? -2.354 -21.327 -0.452 1.00 37.69 171 SER A N 1
ATOM 1381 C CA . SER A 1 171 ? -1.048 -21.143 -1.085 1.00 37.69 171 SER A CA 1
ATOM 1382 C C . SER A 1 171 ? -0.983 -22.062 -2.299 1.00 37.69 171 SER A C 1
ATOM 1384 O O . SER A 1 171 ? -0.962 -23.286 -2.141 1.00 37.69 171 SER A O 1
ATOM 1386 N N . THR A 1 172 ? -0.923 -21.511 -3.506 1.00 30.30 172 THR A N 1
ATOM 1387 C CA . THR A 1 172 ? -0.354 -22.263 -4.624 1.00 30.30 172 THR A CA 1
ATOM 1388 C C . THR A 1 172 ? 1.121 -22.501 -4.300 1.00 30.30 172 THR A C 1
ATOM 1390 O O . THR A 1 172 ? 1.831 -21.606 -3.831 1.00 30.30 172 THR A O 1
ATOM 1393 N N . LYS A 1 173 ? 1.551 -23.764 -4.393 1.00 28.56 173 LYS A N 1
ATOM 1394 C CA . LYS A 1 173 ? 2.929 -24.162 -4.093 1.00 28.56 173 LYS A CA 1
ATOM 1395 C C . LYS A 1 173 ? 3.892 -23.337 -4.945 1.00 28.56 173 LYS A C 1
ATOM 1397 O O . LYS A 1 173 ? 3.615 -23.026 -6.095 1.00 28.56 173 LYS A O 1
ATOM 1402 N N . ALA A 1 174 ? 5.035 -23.009 -4.358 1.00 32.91 174 ALA A N 1
ATOM 1403 C CA . ALA A 1 174 ? 6.187 -22.568 -5.115 1.00 32.91 174 ALA A CA 1
ATOM 1404 C C . ALA A 1 174 ? 6.638 -23.693 -6.050 1.00 32.91 174 ALA A C 1
ATOM 1406 O O . ALA A 1 174 ? 6.930 -24.780 -5.550 1.00 32.91 174 ALA A O 1
ATOM 1407 N N . ASP A 1 175 ? 6.769 -23.424 -7.348 1.00 33.84 175 ASP A N 1
ATOM 1408 C CA . ASP A 1 175 ? 7.591 -24.278 -8.197 1.00 33.84 175 ASP A CA 1
ATOM 1409 C C . ASP A 1 175 ? 9.051 -24.067 -7.802 1.00 33.84 175 ASP A C 1
ATOM 1411 O O . ASP A 1 175 ? 9.693 -23.062 -8.103 1.00 33.84 175 ASP A O 1
ATOM 1415 N N . SER A 1 176 ? 9.552 -25.010 -7.016 1.00 36.28 176 SER A N 1
ATOM 1416 C CA . SER A 1 176 ? 10.971 -25.254 -6.858 1.00 36.28 176 SER A CA 1
ATOM 1417 C C . SER A 1 176 ? 11.427 -26.090 -8.048 1.00 36.28 176 SER A C 1
ATOM 1419 O O . SER A 1 176 ? 11.317 -27.313 -7.998 1.00 36.28 176 SER A O 1
ATOM 1421 N N . ASN A 1 177 ? 11.936 -25.450 -9.101 1.00 30.98 177 ASN A N 1
ATOM 1422 C CA . ASN A 1 177 ? 12.887 -26.121 -9.980 1.00 30.98 177 ASN A CA 1
ATOM 1423 C C . ASN A 1 177 ? 13.844 -25.113 -10.644 1.00 30.98 177 ASN A C 1
ATOM 1425 O O . ASN A 1 177 ? 13.428 -24.383 -11.540 1.00 30.98 177 ASN A O 1
ATOM 1429 N N . PRO A 1 178 ? 15.117 -25.034 -10.213 1.00 42.72 178 PRO A N 1
ATOM 1430 C CA . PRO A 1 178 ? 16.150 -24.290 -10.910 1.00 42.72 178 PRO A CA 1
ATOM 1431 C C . PRO A 1 178 ? 16.813 -25.241 -11.907 1.00 42.72 178 PRO A C 1
ATOM 1433 O O . PRO A 1 178 ? 17.877 -25.790 -11.637 1.00 42.72 178 PRO A O 1
ATOM 1436 N N . ALA A 1 179 ? 16.159 -25.503 -13.031 1.00 39.22 179 ALA A N 1
ATOM 1437 C CA . ALA A 1 179 ? 16.814 -26.170 -14.141 1.00 39.22 179 ALA A CA 1
ATOM 1438 C C . ALA A 1 179 ? 16.060 -25.886 -15.434 1.00 39.22 179 ALA A C 1
ATOM 1440 O O . ALA A 1 179 ? 14.913 -26.294 -15.589 1.00 39.22 179 ALA A O 1
ATOM 1441 N N . ASP A 1 180 ? 16.812 -25.281 -16.347 1.00 38.09 180 ASP A N 1
ATOM 1442 C CA . ASP A 1 180 ? 16.734 -25.446 -17.793 1.00 38.09 180 ASP A CA 1
ATOM 1443 C C . ASP A 1 180 ? 16.147 -24.278 -18.605 1.00 38.09 180 ASP A C 1
ATOM 1445 O O . ASP A 1 180 ? 15.012 -23.855 -18.409 1.00 38.09 180 ASP A O 1
ATOM 1449 N N . LEU A 1 181 ? 16.972 -23.861 -19.580 1.00 34.19 181 LEU A N 1
ATOM 1450 C CA . LEU A 1 181 ? 16.697 -23.004 -20.743 1.00 34.19 181 LEU A CA 1
ATOM 1451 C C . LEU A 1 181 ? 16.447 -21.521 -20.409 1.00 34.19 181 LEU A C 1
ATOM 1453 O O . LEU A 1 181 ? 15.537 -21.168 -19.683 1.00 34.19 181 LEU A O 1
ATOM 1457 N N . GLY A 1 182 ? 17.182 -20.535 -20.905 1.00 31.72 182 GLY A N 1
ATOM 1458 C CA . GLY A 1 182 ? 18.050 -20.432 -22.066 1.00 31.72 182 GLY A CA 1
ATOM 1459 C C . GLY A 1 182 ? 17.999 -18.954 -22.474 1.00 31.72 182 GLY A C 1
ATOM 1460 O O . GLY A 1 182 ? 16.940 -18.339 -22.449 1.00 31.72 182 GLY A O 1
ATOM 1461 N N . SER A 1 183 ? 19.152 -18.358 -22.765 1.00 45.03 183 SER A N 1
ATOM 1462 C CA . SER A 1 183 ? 19.309 -16.958 -23.187 1.00 45.03 183 SER A CA 1
ATOM 1463 C C . SER A 1 183 ? 18.290 -16.514 -24.255 1.00 45.03 183 SER A C 1
ATOM 1465 O O . SER A 1 183 ? 18.352 -17.037 -25.367 1.00 45.03 183 SER A O 1
ATOM 1467 N N . SER A 1 184 ? 17.506 -15.454 -24.004 1.00 37.25 184 SER A N 1
ATOM 1468 C CA . SER A 1 184 ? 17.088 -14.518 -25.067 1.00 37.25 184 SER A CA 1
ATOM 1469 C C . SER A 1 184 ? 16.519 -13.181 -24.557 1.00 37.25 184 SER A C 1
ATOM 1471 O O . SER A 1 184 ? 15.514 -13.160 -23.860 1.00 37.25 184 SER A O 1
ATOM 1473 N N . ALA A 1 185 ? 17.194 -12.103 -24.978 1.00 38.47 185 ALA A N 1
ATOM 1474 C CA . ALA A 1 185 ? 16.759 -10.738 -25.327 1.00 38.47 185 ALA A CA 1
ATOM 1475 C C . ALA A 1 185 ? 15.637 -10.009 -24.541 1.00 38.47 185 ALA A C 1
ATOM 1477 O O . ALA A 1 185 ? 14.482 -10.420 -24.512 1.00 38.47 185 ALA A O 1
ATOM 1478 N N . ILE A 1 186 ? 15.986 -8.814 -24.044 1.00 39.62 186 ILE A N 1
ATOM 1479 C CA . ILE A 1 186 ? 15.075 -7.771 -23.538 1.00 39.62 186 ILE A CA 1
ATOM 1480 C C . ILE A 1 186 ? 14.328 -7.120 -24.728 1.00 39.62 186 ILE A C 1
ATOM 1482 O O . ILE A 1 186 ? 14.988 -6.784 -25.713 1.00 39.62 186 ILE A O 1
ATOM 1486 N N . PRO A 1 187 ? 12.999 -6.894 -24.666 1.00 36.81 187 PRO A N 1
ATOM 1487 C CA . PRO A 1 187 ? 12.272 -6.150 -25.694 1.00 36.81 187 PRO A CA 1
ATOM 1488 C C . PRO A 1 187 ? 12.545 -4.635 -25.629 1.00 36.81 187 PRO A C 1
ATOM 1490 O O . PRO A 1 187 ? 12.469 -4.017 -24.571 1.00 36.81 187 PRO A O 1
ATOM 1493 N N . GLU A 1 188 ? 12.806 -4.035 -26.793 1.00 43.47 188 GLU A N 1
ATOM 1494 C CA . GLU A 1 188 ? 13.238 -2.638 -27.003 1.00 43.47 188 GLU A CA 1
ATOM 1495 C C . GLU A 1 188 ? 12.186 -1.543 -26.723 1.00 43.47 188 GLU A C 1
ATOM 1497 O O . GLU A 1 188 ? 12.440 -0.373 -26.992 1.00 43.47 188 GLU A O 1
ATOM 1502 N N . SER A 1 189 ? 11.004 -1.843 -26.183 1.00 41.28 189 SER A N 1
ATOM 1503 C CA . SER A 1 189 ? 9.953 -0.820 -26.025 1.00 41.28 189 SER A CA 1
ATOM 1504 C C . SER A 1 189 ? 9.975 -0.065 -24.690 1.00 41.28 189 SER A C 1
ATOM 1506 O O . SER A 1 189 ? 8.979 0.558 -24.324 1.00 41.28 189 SER A O 1
ATOM 1508 N N . ILE A 1 190 ? 11.093 -0.104 -23.962 1.00 38.03 190 ILE A N 1
ATOM 1509 C CA . ILE A 1 190 ? 11.371 0.801 -22.841 1.00 38.03 190 ILE A CA 1
ATOM 1510 C C . ILE A 1 190 ? 12.770 1.395 -23.049 1.00 38.03 190 ILE A C 1
ATOM 1512 O O . ILE A 1 190 ? 13.743 0.959 -22.439 1.00 38.03 190 ILE A O 1
ATOM 1516 N N . LEU A 1 191 ? 12.845 2.375 -23.949 1.00 37.88 191 LEU A N 1
ATOM 1517 C CA . LEU A 1 191 ? 13.871 3.416 -24.000 1.00 37.88 191 LEU A CA 1
ATOM 1518 C C . LEU A 1 191 ? 13.177 4.760 -24.236 1.00 37.88 191 LEU A C 1
ATOM 1520 O O . LEU A 1 191 ? 12.293 4.816 -25.122 1.00 37.88 191 LEU A O 1
#

pLDDT: mean 73.59, std 22.2, range [28.56, 96.38]

Secondary structure (DSSP, 8-state):
-----TT------------S-S-TT--EEEEEEEEEEEEEEE-TTTT--EEEEEEEE-TT--EEEEEEEPPPTTSTTHHHHHHHHHHHHHHHHGGGT--HHHHHT---SSHHHHHHHHHHH------EEEEEEEEETT--EEE-SSS-SEEE--TT--------TT-EE--PPP-------------S---

Radius of gyration: 17.2 Å; Cα contacts (8 Å, |Δi|>4): 304; chains: 1; bounding box: 38×40×47 Å

Nearest PDB structures (foldseek):
  8s4s-assembly1_B  TM=5.603E-01  e=2.079E-03  Enterococcus faecalis
  4jif-assembly1_A  TM=5.428E-01  e=1.863E-01  Homo sapiens
  4dx8-assembly4_E  TM=5.584E-01  e=8.176E-01  Homo sapiens
  3tw8-assembly1_A  TM=2.307E-01  e=3.367E-01  Homo sapiens
  2rdx-assembly1_G  TM=2.938E-01  e=1.392E+00  Roseovarius nubinhibens ISM